Protein AF-A0A0B2UWF1-F1 (afdb_monomer_lite)

Radius of gyration: 33.41 Å; chains: 1; bounding box: 110×70×79 Å

Secondary structure (DSSP, 8-state):
------GGG--HHHHHHHHHHHHHHHHTSS--HHHHHHHHHHHHS----HHHHHHHHHHHHHHHHHHHHHHHHHHHHHHHHHHHHHHHTT----HHHHHHHHHHTT----HHHHHHHHHHHHHHHHHHHHHHTTS------------BEEEEEE-TTS-EEEEEEEETTEEEEEEEEEE-TTT-EEEEEEHHHHHHHHHHS--PPPEEEEETTEEEEEESPPPTT-PPBPHHHHHHHHHHHHHHHHHHHS---HHHHHHHHHHHHHTSSS--GGGSPPHHHHHHHHHHHHHHHTT---PPPP----------------------

InterPro domains:
  IPR057001 RYYR-CCHC domain [PF23674] (151-226)

Structure (mmCIF, N/CA/C/O backbone):
data_AF-A0A0B2UWF1-F1
#
_entry.id   AF-A0A0B2UWF1-F1
#
loop_
_atom_site.group_PDB
_atom_site.id
_atom_site.type_symbol
_atom_site.label_atom_id
_atom_site.label_alt_id
_atom_site.label_comp_id
_atom_site.label_asym_id
_atom_site.label_entity_id
_atom_site.label_seq_id
_atom_site.pdbx_PDB_ins_code
_atom_site.Cartn_x
_atom_site.Cartn_y
_atom_site.Cartn_z
_atom_site.occupancy
_atom_site.B_iso_or_equiv
_atom_site.auth_seq_id
_atom_site.auth_comp_id
_atom_site.auth_asym_id
_atom_site.auth_atom_id
_atom_site.pdbx_PDB_model_num
ATOM 1 N N . MET A 1 1 ? 23.047 -7.185 -52.458 1.00 34.25 1 MET A N 1
ATOM 2 C CA . MET A 1 1 ? 22.606 -7.528 -51.087 1.00 34.25 1 MET A CA 1
ATOM 3 C C . MET A 1 1 ? 22.384 -9.033 -51.017 1.00 34.25 1 MET A C 1
ATOM 5 O O . MET A 1 1 ? 21.396 -9.522 -51.550 1.00 34.25 1 MET A O 1
ATOM 9 N N . GLY A 1 2 ? 23.359 -9.776 -50.486 1.00 38.81 2 GLY A N 1
ATOM 10 C CA . GLY A 1 2 ? 23.300 -11.239 -50.397 1.00 38.81 2 GLY A CA 1
ATOM 11 C C . GLY A 1 2 ? 22.356 -11.694 -49.283 1.00 38.81 2 GLY A C 1
ATOM 12 O O . GLY A 1 2 ? 22.384 -11.143 -48.185 1.00 38.81 2 GLY A O 1
ATOM 13 N N . LYS A 1 3 ? 21.501 -12.679 -49.572 1.00 36.78 3 LYS A N 1
ATOM 14 C CA . LYS A 1 3 ? 20.621 -13.319 -48.582 1.00 36.78 3 LYS A CA 1
ATOM 15 C C . LYS A 1 3 ? 21.476 -14.000 -47.494 1.00 36.78 3 LYS A C 1
ATOM 17 O O . LYS A 1 3 ? 22.465 -14.638 -47.851 1.00 36.78 3 LYS A O 1
ATOM 22 N N . PRO A 1 4 ? 21.113 -13.931 -46.200 1.00 44.44 4 PRO A N 1
ATOM 23 C CA . PRO A 1 4 ? 21.858 -14.624 -45.155 1.00 44.44 4 PRO A CA 1
ATOM 24 C C . PRO A 1 4 ? 21.666 -16.140 -45.298 1.00 44.44 4 PRO A C 1
ATOM 26 O O . PRO A 1 4 ? 20.555 -16.656 -45.166 1.00 44.44 4 PRO A O 1
ATOM 29 N N . LEU A 1 5 ? 22.758 -16.847 -45.596 1.00 45.31 5 LEU A N 1
ATOM 30 C CA . LEU A 1 5 ? 22.814 -18.306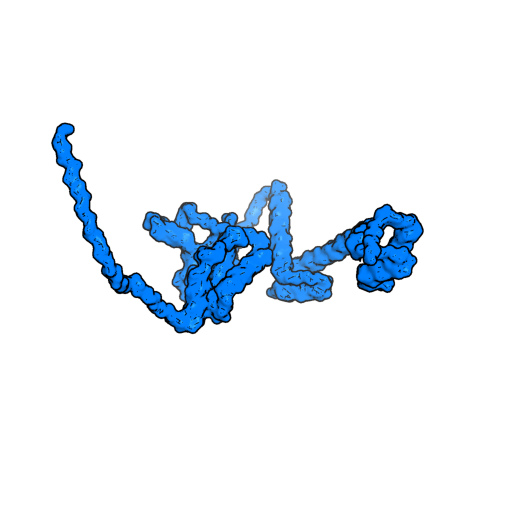 -45.601 1.00 45.31 5 LEU A CA 1
ATOM 31 C C . LEU A 1 5 ? 22.575 -18.816 -44.177 1.00 45.31 5 LEU A C 1
ATOM 33 O O . LEU A 1 5 ? 23.309 -18.513 -43.239 1.00 45.31 5 LEU A O 1
ATOM 37 N N . VAL A 1 6 ? 21.486 -19.559 -44.019 1.00 53.09 6 VAL A N 1
ATOM 38 C CA . VAL A 1 6 ? 21.071 -20.157 -42.754 1.00 53.09 6 VAL A CA 1
ATOM 39 C C . VAL A 1 6 ? 22.039 -21.300 -42.428 1.00 53.09 6 VAL A C 1
ATOM 41 O O . VAL A 1 6 ? 22.232 -22.198 -43.244 1.00 53.09 6 VAL A O 1
ATOM 44 N N . PHE A 1 7 ? 22.612 -21.256 -41.221 1.00 58.75 7 PHE A N 1
ATOM 45 C CA . PHE A 1 7 ? 23.571 -22.182 -40.581 1.00 58.75 7 PHE A CA 1
ATOM 46 C C . PHE A 1 7 ? 23.311 -23.698 -40.784 1.00 58.75 7 PHE A C 1
ATOM 48 O O . PHE A 1 7 ? 24.178 -24.527 -40.533 1.00 58.75 7 PHE A O 1
ATOM 55 N N . SER A 1 8 ? 22.133 -24.088 -41.274 1.00 59.91 8 SER A N 1
ATOM 56 C CA . SER A 1 8 ? 21.791 -25.455 -41.680 1.00 59.91 8 SER A CA 1
ATOM 57 C C . SER A 1 8 ? 22.578 -25.981 -42.889 1.00 59.91 8 SER A C 1
ATOM 59 O O . SER A 1 8 ? 22.552 -27.183 -43.125 1.00 59.91 8 SER A O 1
ATOM 61 N N . ARG A 1 9 ? 23.250 -25.114 -43.663 1.00 63.94 9 ARG A N 1
ATOM 62 C CA . ARG A 1 9 ? 24.051 -25.495 -44.847 1.00 63.94 9 ARG A CA 1
ATOM 63 C C . ARG A 1 9 ? 25.570 -25.485 -44.623 1.00 63.94 9 ARG A C 1
ATOM 65 O O . ARG A 1 9 ? 26.298 -25.666 -45.589 1.00 63.94 9 ARG A O 1
ATOM 72 N N . CYS A 1 10 ? 26.033 -25.260 -43.391 1.00 70.44 10 CYS A N 1
ATOM 73 C CA . CYS A 1 10 ? 27.465 -25.222 -43.089 1.00 70.44 10 CYS A CA 1
ATOM 74 C C . CYS A 1 10 ? 28.105 -26.611 -43.170 1.00 70.44 10 CYS A C 1
ATOM 76 O O . CYS A 1 10 ? 27.503 -27.575 -42.677 1.00 70.44 10 CYS A O 1
ATOM 78 N N . SER A 1 11 ? 29.315 -26.681 -43.732 1.00 79.81 11 SER A N 1
ATOM 79 C CA . SER A 1 11 ? 30.156 -27.884 -43.735 1.00 79.81 11 SER A CA 1
ATOM 80 C C . SER A 1 11 ? 30.605 -28.250 -42.316 1.00 79.81 11 SER A C 1
ATOM 82 O O . SER A 1 11 ? 30.587 -27.418 -41.405 1.00 79.81 11 SER A O 1
ATOM 84 N N . ASP A 1 12 ? 31.048 -29.490 -42.117 1.00 78.25 12 ASP A N 1
ATOM 85 C CA . ASP A 1 12 ? 31.554 -29.933 -40.812 1.00 78.25 12 ASP A CA 1
ATOM 86 C C . ASP A 1 12 ? 32.795 -29.134 -40.374 1.00 78.25 12 ASP A C 1
ATOM 88 O O . ASP A 1 12 ? 32.940 -28.817 -39.194 1.00 78.25 12 ASP A O 1
ATOM 92 N N . SER A 1 13 ? 33.630 -28.695 -41.325 1.00 83.00 13 SER A N 1
ATOM 93 C CA . SER A 1 13 ? 34.775 -27.816 -41.053 1.00 83.00 13 SER A CA 1
ATOM 94 C C . SER A 1 13 ? 34.362 -26.411 -40.597 1.00 83.00 13 SER A C 1
ATOM 96 O O . SER A 1 13 ? 34.968 -25.852 -39.684 1.00 83.00 13 SER A O 1
ATOM 98 N N . GLU A 1 14 ? 33.306 -25.841 -41.183 1.00 83.38 14 GLU A N 1
ATOM 99 C CA . GLU A 1 14 ? 32.762 -24.540 -40.775 1.00 83.38 14 GLU A CA 1
ATOM 100 C C . GLU A 1 14 ? 32.097 -24.615 -39.398 1.00 83.38 14 GLU A C 1
ATOM 102 O O . GLU A 1 14 ? 32.196 -23.674 -38.611 1.00 83.38 14 GLU A O 1
ATOM 107 N N . ARG A 1 15 ? 31.438 -25.738 -39.082 1.00 82.06 15 ARG A N 1
ATOM 108 C CA . ARG A 1 15 ? 30.852 -25.975 -37.755 1.00 82.06 15 ARG A CA 1
ATOM 109 C C . ARG A 1 15 ? 31.932 -26.095 -36.684 1.00 82.06 15 ARG A C 1
ATOM 111 O O . ARG A 1 15 ? 31.822 -25.403 -35.675 1.00 82.06 15 ARG A O 1
ATOM 118 N N . ALA A 1 16 ? 32.988 -26.867 -36.941 1.00 85.25 16 ALA A N 1
ATOM 119 C CA . ALA A 1 16 ? 34.118 -27.010 -36.023 1.00 85.25 16 ALA A CA 1
ATOM 120 C C . ALA A 1 16 ? 34.797 -25.659 -35.727 1.00 85.25 16 ALA A C 1
ATOM 122 O O . ALA A 1 16 ? 35.057 -25.332 -34.573 1.00 85.25 16 ALA A O 1
ATOM 123 N N . ALA A 1 17 ? 34.994 -24.814 -36.746 1.00 86.50 17 ALA A N 1
ATOM 124 C CA . ALA A 1 17 ? 35.570 -23.479 -36.562 1.00 86.50 17 ALA A CA 1
ATOM 125 C C . ALA A 1 17 ? 34.679 -22.538 -35.723 1.00 86.50 17 ALA A C 1
ATOM 127 O O . ALA A 1 17 ? 35.182 -21.662 -35.017 1.00 86.50 17 ALA A O 1
ATOM 128 N N . VAL A 1 18 ? 33.352 -22.692 -35.795 1.00 87.06 18 VAL A N 1
ATOM 129 C CA . VAL A 1 18 ? 32.419 -21.944 -34.935 1.00 87.06 18 VAL A CA 1
ATOM 130 C C . VAL A 1 18 ? 32.481 -22.449 -33.499 1.00 87.06 18 VAL A C 1
ATOM 132 O O . VAL A 1 18 ? 32.459 -21.630 -32.585 1.00 87.06 18 VAL A O 1
ATOM 135 N N . GLU A 1 19 ? 32.571 -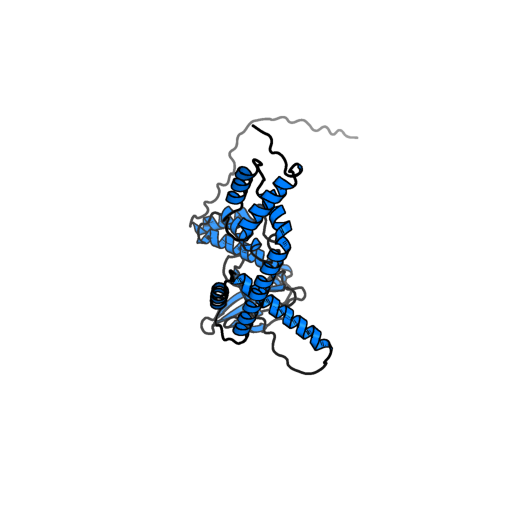23.760 -33.292 1.00 88.69 19 GLU A N 1
ATOM 136 C CA . GLU A 1 19 ? 32.684 -24.367 -31.961 1.00 88.69 19 GLU A CA 1
ATOM 137 C C . GLU A 1 19 ? 33.989 -23.950 -31.257 1.00 88.69 19 GLU A C 1
ATOM 139 O O . GLU A 1 19 ? 33.929 -23.503 -30.114 1.00 88.69 19 GLU A O 1
ATOM 144 N N . GLU A 1 20 ? 35.123 -23.918 -31.965 1.00 89.25 20 GLU A N 1
ATOM 145 C CA . GLU A 1 20 ? 36.415 -23.425 -31.447 1.00 89.25 20 GLU A CA 1
ATOM 146 C C . GLU A 1 20 ? 36.343 -21.952 -30.989 1.00 89.25 20 GLU A C 1
ATOM 148 O O . GLU A 1 20 ? 36.793 -21.584 -29.903 1.00 89.25 20 GLU A O 1
ATOM 153 N N . LEU A 1 21 ? 35.701 -21.083 -31.778 1.00 90.25 21 LEU A N 1
ATOM 154 C CA . LEU A 1 21 ? 35.497 -19.682 -31.391 1.00 90.25 21 LEU A CA 1
ATOM 155 C C . LEU A 1 21 ? 34.538 -19.541 -30.194 1.00 90.25 21 LEU A C 1
ATOM 157 O O . LEU A 1 21 ? 34.648 -18.600 -29.404 1.00 90.25 21 LEU A O 1
ATOM 161 N N . ILE A 1 22 ? 33.577 -20.453 -30.047 1.00 89.19 22 ILE A N 1
ATOM 162 C CA . ILE A 1 22 ? 32.684 -20.498 -28.884 1.00 89.19 22 ILE A CA 1
ATOM 163 C C . ILE A 1 22 ? 33.453 -20.964 -27.633 1.00 89.19 22 ILE A C 1
ATOM 165 O O . ILE A 1 22 ? 33.186 -20.448 -26.546 1.00 89.19 22 ILE A O 1
ATOM 169 N N . GLU A 1 23 ? 34.432 -21.859 -27.767 1.00 88.81 23 GLU A N 1
ATOM 170 C CA . GLU A 1 23 ? 35.350 -22.245 -26.687 1.00 88.81 23 GLU A CA 1
ATOM 171 C C . GLU A 1 23 ? 36.251 -21.081 -26.249 1.00 88.81 23 GLU A C 1
ATOM 173 O O . GLU A 1 23 ? 36.356 -20.807 -25.053 1.00 88.81 23 GLU A O 1
ATOM 178 N N . GLU A 1 24 ? 36.823 -20.318 -27.188 1.00 89.94 24 GLU A N 1
ATOM 179 C CA . GLU A 1 24 ? 37.544 -19.067 -26.884 1.00 89.94 24 GLU A CA 1
ATOM 180 C C . GLU A 1 24 ? 36.663 -18.082 -26.095 1.00 89.94 24 GLU A C 1
ATOM 182 O O . GLU A 1 24 ? 37.096 -17.461 -25.120 1.00 89.94 24 GLU A O 1
ATOM 187 N N . TYR A 1 25 ? 35.391 -17.953 -26.482 1.00 89.94 25 TYR A N 1
ATOM 188 C CA . TYR A 1 25 ? 34.423 -17.155 -25.734 1.00 89.94 25 TYR A CA 1
ATOM 189 C C . TYR A 1 25 ? 34.163 -17.709 -24.330 1.00 89.94 25 TYR A C 1
ATOM 191 O O . TYR A 1 25 ? 34.095 -16.934 -23.377 1.00 89.94 25 TYR A O 1
ATOM 199 N N . HIS A 1 26 ? 34.056 -19.030 -24.177 1.00 86.31 26 HIS A N 1
ATOM 200 C CA . HIS A 1 26 ? 33.861 -19.663 -22.875 1.00 86.31 26 HIS A CA 1
ATOM 201 C C . HIS A 1 26 ? 35.050 -19.423 -21.931 1.00 86.31 26 HIS A C 1
ATOM 203 O O . HIS A 1 26 ? 34.841 -19.131 -20.754 1.00 86.31 26 HIS A O 1
ATOM 209 N N . ARG A 1 27 ? 36.286 -19.476 -22.445 1.00 86.00 27 ARG A N 1
ATOM 210 C CA . ARG A 1 27 ? 37.513 -19.192 -21.676 1.00 86.00 27 ARG A CA 1
ATOM 211 C C . ARG A 1 27 ? 37.697 -17.713 -21.321 1.00 86.00 27 ARG A C 1
ATOM 213 O O . ARG A 1 27 ? 38.501 -17.394 -20.451 1.00 86.00 27 ARG A O 1
ATOM 220 N N . GLY A 1 28 ? 36.939 -16.816 -21.954 1.00 85.81 28 GLY A N 1
ATOM 221 C CA . GLY A 1 28 ? 37.003 -15.370 -21.724 1.00 85.81 28 GLY A CA 1
ATOM 222 C C . GLY A 1 28 ? 37.934 -14.611 -22.676 1.00 85.81 28 GLY A C 1
ATOM 223 O O . GLY A 1 28 ? 38.072 -13.393 -22.538 1.00 85.81 28 GLY A O 1
ATOM 224 N N . ASP A 1 29 ? 38.509 -15.285 -23.677 1.00 87.94 29 ASP A N 1
ATOM 225 C CA . ASP A 1 29 ? 39.344 -14.673 -24.722 1.00 87.94 29 ASP A CA 1
ATOM 226 C C . ASP A 1 29 ? 38.515 -13.731 -25.618 1.00 87.94 29 ASP A C 1
ATOM 228 O O . ASP A 1 29 ? 39.018 -12.757 -26.191 1.00 87.94 29 ASP A O 1
ATOM 232 N N . ILE A 1 30 ? 37.205 -13.990 -25.703 1.00 88.94 30 ILE A N 1
ATOM 233 C CA . ILE A 1 30 ? 36.226 -13.144 -26.385 1.00 88.94 30 ILE A CA 1
ATOM 234 C C . ILE A 1 30 ? 35.243 -12.576 -25.361 1.00 88.94 30 ILE A C 1
ATOM 236 O O . ILE A 1 30 ? 34.543 -13.296 -24.659 1.00 88.94 30 ILE A O 1
ATOM 240 N N . ARG A 1 31 ? 35.145 -11.244 -25.307 1.00 84.94 31 ARG A N 1
ATOM 241 C CA . ARG A 1 31 ? 34.402 -10.535 -24.250 1.00 84.94 31 ARG A CA 1
ATOM 242 C C . ARG A 1 31 ? 32.891 -10.454 -24.467 1.00 84.94 31 ARG A C 1
ATOM 244 O O . ARG A 1 31 ? 32.157 -10.129 -23.537 1.00 84.94 31 ARG A O 1
ATOM 251 N N . SER A 1 32 ? 32.401 -10.686 -25.685 1.00 87.75 32 SER A N 1
ATOM 252 C CA . SER A 1 32 ? 30.970 -10.577 -25.985 1.00 87.75 32 SER A CA 1
ATOM 253 C C . SER A 1 32 ? 30.552 -11.408 -27.193 1.00 87.75 32 SER A C 1
ATOM 255 O O . SER A 1 32 ? 31.341 -11.664 -28.103 1.00 87.75 32 SER A O 1
ATOM 257 N N . PHE A 1 33 ? 29.263 -11.756 -27.239 1.00 84.62 33 PHE A N 1
ATOM 258 C CA . PHE A 1 33 ? 28.648 -12.395 -28.406 1.00 84.62 33 PHE A CA 1
ATOM 259 C C . PHE A 1 33 ? 28.743 -11.541 -29.680 1.00 84.62 33 PHE A C 1
ATOM 261 O O . PHE A 1 33 ? 28.660 -12.076 -30.783 1.00 84.62 33 PHE A O 1
ATOM 268 N N . ASP A 1 34 ? 28.931 -10.230 -29.539 1.00 85.25 34 ASP A N 1
ATOM 269 C CA . ASP A 1 34 ? 29.048 -9.298 -30.660 1.00 85.25 34 ASP A CA 1
ATOM 270 C C . ASP A 1 34 ? 30.421 -9.432 -31.313 1.00 85.25 34 ASP A C 1
ATOM 272 O O . ASP A 1 34 ? 30.514 -9.591 -32.527 1.00 85.25 34 ASP A O 1
ATOM 276 N N . VAL A 1 35 ? 31.474 -9.476 -30.493 1.00 87.81 35 VAL A N 1
ATOM 277 C CA . VAL A 1 35 ? 32.842 -9.741 -30.956 1.00 87.81 35 VAL A CA 1
ATOM 278 C C . VAL A 1 35 ? 32.948 -11.158 -31.519 1.00 87.81 35 VAL A C 1
ATOM 280 O O . VAL A 1 35 ? 33.556 -11.355 -32.569 1.00 87.81 35 VAL A O 1
ATOM 283 N N . LEU A 1 36 ? 32.295 -12.132 -30.878 1.00 89.12 36 LEU A N 1
ATOM 284 C CA . LEU A 1 36 ? 32.238 -13.514 -31.355 1.00 89.12 36 LEU A CA 1
ATOM 285 C C . LEU A 1 36 ? 31.581 -13.612 -32.739 1.00 89.12 36 LEU A C 1
ATOM 287 O O . LEU A 1 36 ? 32.128 -14.239 -33.638 1.00 89.12 36 LEU A O 1
ATOM 291 N N . SER A 1 37 ? 30.447 -12.939 -32.945 1.00 88.19 37 SER A N 1
ATOM 292 C CA . SER A 1 37 ? 29.749 -12.914 -34.236 1.00 88.19 37 SER A CA 1
ATOM 293 C C . SER A 1 37 ? 30.605 -12.321 -35.358 1.00 88.19 37 SER A C 1
ATOM 295 O O . SER A 1 37 ? 30.551 -12.810 -36.486 1.00 88.19 37 SER A O 1
ATOM 297 N N . VAL A 1 38 ? 31.392 -11.283 -35.057 1.00 88.44 38 VAL A N 1
ATOM 298 C CA . VAL A 1 38 ? 32.319 -10.665 -36.017 1.00 88.44 38 VAL A CA 1
ATOM 299 C C . VAL A 1 38 ? 33.481 -11.605 -36.337 1.00 88.44 38 VAL A C 1
ATOM 301 O O . VAL A 1 38 ? 33.792 -11.791 -37.511 1.00 88.44 38 VAL A O 1
ATOM 304 N N . ARG A 1 39 ? 34.082 -12.251 -35.328 1.00 88.75 39 ARG A N 1
ATOM 305 C CA . ARG A 1 39 ? 35.176 -13.217 -35.536 1.00 88.75 39 ARG A CA 1
ATOM 306 C C . ARG A 1 39 ? 34.736 -14.437 -36.335 1.00 88.75 39 ARG A C 1
ATOM 308 O O . ARG A 1 39 ? 35.469 -14.882 -37.210 1.00 88.75 39 ARG A O 1
ATOM 315 N N . VAL A 1 40 ? 33.523 -14.931 -36.088 1.00 88.31 40 VAL A N 1
ATOM 316 C CA . VAL A 1 40 ? 32.919 -15.998 -36.895 1.00 88.31 40 VAL A CA 1
ATOM 317 C C . VAL A 1 40 ? 32.823 -15.552 -38.355 1.00 88.31 40 VAL A C 1
ATOM 319 O O . VAL A 1 40 ? 33.313 -16.245 -39.240 1.00 88.31 40 VAL A O 1
ATOM 322 N N . HIS A 1 41 ? 32.296 -14.355 -38.622 1.00 87.56 41 HIS A N 1
ATOM 323 C CA . HIS A 1 41 ? 32.217 -13.848 -39.993 1.00 87.56 41 HIS A CA 1
ATOM 324 C C . HIS A 1 41 ? 33.594 -13.679 -40.657 1.00 87.56 41 HIS A C 1
ATOM 326 O O . HIS A 1 41 ? 33.741 -14.005 -41.829 1.00 87.56 41 HIS A O 1
ATOM 332 N N . GLN A 1 42 ? 34.608 -13.229 -39.916 1.00 87.75 42 GLN A N 1
ATOM 333 C CA . GLN A 1 42 ? 35.974 -13.070 -40.428 1.00 87.75 42 GLN A CA 1
ATOM 334 C C . GLN A 1 42 ? 36.667 -14.406 -40.728 1.00 87.75 42 GLN A C 1
ATOM 336 O O . GLN A 1 42 ? 37.412 -14.491 -41.698 1.00 87.75 42 GLN A O 1
ATOM 341 N N . ARG A 1 43 ? 36.431 -15.441 -39.910 1.00 85.69 43 ARG A N 1
ATOM 342 C CA . ARG A 1 43 ? 37.124 -16.736 -40.012 1.00 85.69 43 ARG A CA 1
ATOM 343 C C . ARG A 1 43 ? 36.509 -17.668 -41.053 1.00 85.69 43 ARG A C 1
ATOM 345 O O . ARG A 1 43 ? 37.246 -18.362 -41.741 1.00 85.69 43 ARG A O 1
ATOM 352 N N . ILE A 1 44 ? 35.179 -17.684 -41.173 1.00 85.06 44 ILE A N 1
ATOM 353 C CA . ILE A 1 44 ? 34.461 -18.605 -42.074 1.00 85.06 44 ILE A CA 1
ATOM 354 C C . ILE A 1 44 ? 33.663 -17.898 -43.177 1.00 85.06 44 ILE A C 1
ATOM 356 O O . ILE A 1 44 ? 33.013 -18.554 -43.981 1.00 85.06 44 ILE A O 1
ATOM 360 N N . GLY A 1 45 ? 33.644 -16.563 -43.222 1.00 82.50 45 GLY A N 1
ATOM 361 C CA . GLY A 1 45 ? 32.897 -15.798 -44.232 1.00 82.50 45 GLY A CA 1
ATOM 362 C C . GLY A 1 45 ? 31.371 -15.819 -44.057 1.00 82.50 45 GLY A C 1
ATOM 363 O O . GLY A 1 45 ? 30.652 -15.121 -44.771 1.00 82.50 45 GLY A O 1
ATOM 364 N N . ILE A 1 46 ? 30.845 -16.568 -43.082 1.00 80.81 46 ILE A N 1
ATOM 365 C CA . ILE A 1 46 ? 29.406 -16.742 -42.860 1.00 80.81 46 ILE A CA 1
ATOM 366 C C . ILE A 1 46 ? 28.925 -15.825 -41.741 1.00 80.81 46 ILE A C 1
ATOM 368 O O . ILE A 1 46 ? 29.485 -15.771 -40.648 1.00 80.81 46 ILE A O 1
ATOM 372 N N . HIS A 1 47 ? 27.828 -15.119 -42.000 1.00 81.88 47 HIS A N 1
ATOM 373 C CA . HIS A 1 47 ? 27.151 -14.347 -40.970 1.00 81.88 47 HIS A CA 1
ATOM 374 C C . HIS A 1 47 ? 26.254 -15.259 -40.121 1.00 81.88 47 HIS A C 1
ATOM 376 O O . HIS A 1 47 ? 25.151 -15.636 -40.528 1.00 81.88 47 HIS A O 1
ATOM 382 N N . VAL A 1 48 ? 26.692 -15.564 -38.901 1.00 81.00 48 VAL A N 1
ATOM 383 C CA . VAL A 1 48 ? 25.899 -16.324 -37.929 1.00 81.00 48 VAL A CA 1
ATOM 384 C C . VAL A 1 48 ? 25.227 -15.365 -36.950 1.00 81.00 48 VAL A C 1
ATOM 386 O O . VAL A 1 48 ? 25.878 -14.545 -36.314 1.00 81.00 48 VAL A O 1
ATOM 389 N N . SER A 1 49 ? 23.903 -15.466 -36.804 1.00 81.69 49 SER A N 1
ATOM 390 C CA . SER A 1 49 ? 23.172 -14.604 -35.867 1.00 81.69 49 SER A CA 1
ATOM 391 C C . SER A 1 49 ? 23.556 -14.882 -34.407 1.00 81.69 49 SER A C 1
ATOM 393 O O . SER A 1 49 ? 23.753 -16.038 -34.020 1.00 81.69 49 SER A O 1
ATOM 395 N N . LYS A 1 50 ? 23.531 -13.848 -33.554 1.00 81.94 50 LYS A N 1
ATOM 396 C CA . LYS A 1 50 ? 23.747 -13.971 -32.096 1.00 81.94 50 LYS A CA 1
ATOM 397 C C . LYS A 1 50 ? 22.843 -15.028 -31.451 1.00 81.94 50 LYS A C 1
ATOM 399 O O . LYS A 1 50 ? 23.270 -15.758 -30.563 1.00 81.94 50 LYS A O 1
ATOM 404 N N . SER A 1 51 ? 21.599 -15.146 -31.915 1.00 79.25 51 SER A N 1
ATOM 405 C CA . SER A 1 51 ? 20.631 -16.137 -31.426 1.00 79.25 51 SER A CA 1
ATOM 406 C C . SER A 1 51 ? 20.996 -17.572 -31.809 1.00 79.25 51 SER A C 1
ATOM 408 O O . SER A 1 51 ? 20.633 -18.511 -31.102 1.00 79.25 51 SER A O 1
ATOM 410 N N . THR A 1 52 ? 21.686 -17.761 -32.934 1.00 82.75 52 THR A N 1
ATOM 411 C CA . THR A 1 52 ? 22.221 -19.063 -33.347 1.00 82.75 52 THR A CA 1
ATOM 412 C C . THR A 1 52 ? 23.459 -19.405 -32.525 1.00 82.75 52 THR A C 1
ATOM 414 O O . THR A 1 52 ? 23.507 -20.487 -31.949 1.00 82.75 52 THR A O 1
ATOM 417 N N . ILE A 1 53 ? 24.386 -18.456 -32.365 1.00 85.75 53 ILE A N 1
ATOM 418 C CA . ILE A 1 53 ? 25.582 -18.613 -31.520 1.00 85.75 53 ILE A CA 1
ATOM 419 C C . ILE A 1 53 ? 25.182 -18.953 -30.078 1.00 85.75 53 ILE A C 1
ATOM 421 O O . ILE A 1 53 ? 25.698 -19.901 -29.500 1.00 85.75 53 ILE A O 1
ATOM 425 N N . ARG A 1 54 ? 24.186 -18.254 -29.517 1.00 84.12 54 ARG A N 1
ATOM 426 C CA . ARG A 1 54 ? 23.663 -18.527 -28.169 1.00 84.12 54 ARG A CA 1
ATOM 427 C C . ARG A 1 54 ? 23.079 -19.937 -28.037 1.00 84.12 54 ARG A C 1
ATOM 429 O O . ARG A 1 54 ? 23.281 -20.570 -27.009 1.00 84.12 54 ARG A O 1
ATOM 436 N N . ARG A 1 55 ? 22.377 -20.435 -29.060 1.00 82.31 55 ARG A N 1
ATOM 437 C CA . ARG A 1 55 ? 21.838 -21.807 -29.076 1.00 82.31 55 ARG A CA 1
ATOM 438 C C . ARG A 1 55 ? 22.936 -22.866 -29.148 1.00 82.31 55 ARG A C 1
ATOM 440 O O . ARG A 1 55 ? 22.782 -23.920 -28.546 1.00 82.31 55 ARG A O 1
ATOM 447 N N . ILE A 1 56 ? 24.017 -22.607 -29.881 1.00 84.56 56 ILE A N 1
ATOM 448 C CA . ILE A 1 56 ? 25.173 -23.513 -29.948 1.00 84.56 56 ILE A CA 1
ATOM 449 C C . ILE A 1 56 ? 25.913 -23.497 -28.607 1.00 84.56 56 ILE A C 1
ATOM 451 O O . ILE A 1 56 ? 26.105 -24.552 -28.017 1.00 84.56 56 ILE A O 1
ATOM 455 N N . TYR A 1 57 ? 26.181 -22.311 -28.053 1.00 85.31 57 TYR A N 1
ATOM 456 C CA . TYR A 1 57 ? 26.784 -22.156 -26.727 1.00 85.31 57 TYR A CA 1
ATOM 457 C C . TYR A 1 57 ? 25.984 -22.880 -25.632 1.00 85.31 57 TYR A C 1
ATOM 459 O O . TYR A 1 57 ? 26.557 -23.592 -24.819 1.00 85.31 57 TYR A O 1
ATOM 467 N N . GLN A 1 58 ? 24.652 -22.759 -25.631 1.00 83.25 58 GLN A N 1
ATOM 468 C CA . GLN A 1 58 ? 23.785 -23.481 -24.689 1.00 83.25 58 GLN A CA 1
ATOM 469 C C . GLN A 1 58 ? 23.782 -24.998 -24.899 1.00 83.25 58 GLN A C 1
ATOM 471 O O . GLN A 1 58 ? 23.533 -25.730 -23.953 1.00 83.25 58 GLN A O 1
ATOM 476 N N . ARG A 1 59 ? 24.028 -25.481 -26.117 1.00 84.50 59 ARG A N 1
ATOM 477 C CA . ARG A 1 59 ? 24.131 -26.918 -26.391 1.00 84.50 59 ARG A CA 1
ATOM 478 C C . ARG A 1 59 ? 25.449 -27.490 -25.878 1.00 84.50 59 ARG A C 1
ATOM 480 O O . ARG A 1 59 ? 25.447 -28.586 -25.347 1.00 84.50 59 ARG A O 1
ATOM 487 N N . MET A 1 60 ? 26.538 -26.739 -26.039 1.00 83.12 60 MET A N 1
ATOM 488 C CA . MET A 1 60 ? 27.883 -27.153 -25.631 1.00 83.12 60 MET A CA 1
ATOM 489 C C . MET A 1 60 ? 28.101 -27.008 -24.120 1.00 83.12 60 MET A C 1
ATOM 491 O O . MET A 1 60 ? 28.630 -27.907 -23.490 1.00 83.12 60 MET A O 1
ATOM 495 N N . PHE A 1 61 ? 27.651 -25.896 -23.530 1.00 84.56 61 PHE A N 1
ATOM 496 C CA . PHE A 1 61 ? 27.966 -25.513 -22.143 1.00 84.56 61 PHE A CA 1
ATOM 497 C C . PHE A 1 61 ? 26.724 -25.318 -21.266 1.00 84.56 61 PHE A C 1
ATOM 499 O O . PHE A 1 61 ? 26.796 -24.727 -20.187 1.00 84.56 61 PHE A O 1
ATOM 506 N N . GLY A 1 62 ? 25.548 -25.745 -21.734 1.00 75.56 62 GLY A N 1
ATOM 507 C CA . GLY A 1 62 ? 24.289 -25.543 -21.015 1.00 75.56 62 GLY A CA 1
ATOM 508 C C . GLY A 1 62 ? 24.238 -26.266 -19.676 1.00 75.56 62 GLY A C 1
ATOM 509 O O . GLY A 1 62 ? 23.714 -25.706 -18.714 1.00 75.56 62 GLY A O 1
ATOM 510 N N . GLU A 1 63 ? 24.795 -27.475 -19.602 1.00 73.94 63 GLU A N 1
ATOM 511 C CA . GLU A 1 63 ? 24.828 -28.271 -18.371 1.00 73.94 63 GLU A CA 1
ATOM 512 C C . GLU A 1 63 ? 25.787 -27.667 -17.342 1.00 73.94 63 GLU A C 1
ATOM 514 O O . GLU A 1 63 ? 25.366 -27.379 -16.226 1.00 73.94 63 GLU A O 1
ATOM 519 N N . GLU A 1 64 ? 27.008 -27.310 -17.740 1.00 74.75 64 GLU A N 1
ATOM 520 C CA . GLU A 1 64 ? 27.980 -26.639 -16.865 1.00 74.75 64 GLU A CA 1
ATOM 521 C C . GLU A 1 64 ? 27.480 -25.278 -16.352 1.00 74.75 64 GLU A C 1
ATOM 523 O O . GLU A 1 64 ? 27.624 -24.944 -15.172 1.00 74.75 64 GLU A O 1
ATOM 528 N N . GLN A 1 65 ? 26.833 -24.480 -17.212 1.00 68.00 65 GLN A N 1
ATOM 529 C CA . GLN A 1 65 ? 26.189 -23.224 -16.811 1.00 68.00 65 GLN A CA 1
ATOM 530 C C . GLN A 1 65 ? 25.061 -23.463 -15.804 1.00 68.00 65 GLN A C 1
ATOM 532 O O . GLN A 1 65 ? 24.900 -22.690 -14.854 1.00 68.00 65 GLN A O 1
ATOM 537 N N . LYS A 1 66 ? 24.278 -24.527 -16.001 1.00 71.88 66 LYS A N 1
ATOM 538 C CA . LYS A 1 66 ? 23.185 -24.906 -15.106 1.00 71.88 66 LYS A CA 1
ATOM 539 C C . LYS A 1 66 ? 23.720 -25.383 -13.758 1.00 71.88 66 LYS A C 1
ATOM 541 O O . LYS A 1 66 ? 23.182 -24.962 -12.737 1.00 71.88 66 LYS A O 1
ATOM 546 N N . GLU A 1 67 ? 24.793 -26.167 -13.736 1.00 71.81 67 GLU A N 1
ATOM 547 C CA . GLU A 1 67 ? 25.468 -26.605 -12.511 1.00 71.81 67 GLU A CA 1
ATOM 548 C C . GLU A 1 67 ? 26.122 -25.447 -11.758 1.00 71.81 67 GLU A C 1
ATOM 550 O O . GLU A 1 67 ? 25.983 -25.339 -10.540 1.00 71.81 67 GLU A O 1
ATOM 555 N N . ARG A 1 68 ? 26.809 -24.535 -12.457 1.00 71.88 68 ARG A N 1
ATOM 556 C CA . ARG A 1 68 ? 27.393 -23.336 -11.838 1.00 71.88 68 ARG A CA 1
ATOM 557 C C . ARG A 1 68 ? 26.309 -22.437 -11.245 1.00 71.88 68 ARG A C 1
ATOM 559 O O . ARG A 1 68 ? 26.408 -22.047 -10.086 1.00 71.88 68 ARG A O 1
ATOM 566 N N . CYS A 1 69 ? 25.238 -22.180 -11.998 1.00 71.81 69 CYS A N 1
ATOM 567 C CA . CYS A 1 69 ? 24.082 -21.425 -11.514 1.00 71.81 69 CYS A CA 1
ATOM 568 C C . CYS A 1 69 ? 23.380 -22.135 -10.342 1.00 71.81 69 CYS A C 1
ATOM 570 O O . CYS A 1 69 ? 22.878 -21.473 -9.435 1.00 71.81 69 CYS A O 1
ATOM 572 N N . GLY A 1 70 ? 23.346 -23.471 -10.346 1.00 74.62 70 GLY A N 1
ATOM 573 C CA . GLY A 1 70 ? 22.844 -24.290 -9.242 1.00 74.62 70 GLY A CA 1
ATOM 574 C C . GLY A 1 70 ? 23.665 -24.103 -7.967 1.00 74.62 70 GLY A C 1
ATOM 575 O O . GLY A 1 70 ? 23.105 -23.723 -6.943 1.00 74.62 70 GLY A O 1
ATOM 576 N N . ARG A 1 71 ? 24.991 -24.260 -8.052 1.00 75.25 71 ARG A N 1
ATOM 577 C CA . ARG A 1 71 ? 25.922 -24.066 -6.925 1.00 75.25 71 ARG A CA 1
ATOM 578 C C . ARG A 1 71 ? 25.883 -22.645 -6.363 1.00 75.25 71 ARG A C 1
ATOM 580 O O . ARG A 1 71 ? 25.879 -22.457 -5.151 1.00 75.25 71 ARG A O 1
ATOM 587 N N . GLU A 1 72 ? 25.811 -21.633 -7.228 1.00 79.38 72 GLU A N 1
ATOM 588 C CA . GLU A 1 72 ? 25.647 -20.238 -6.801 1.00 79.38 72 GLU A CA 1
ATOM 589 C C . GLU A 1 72 ? 24.325 -20.023 -6.057 1.00 79.38 72 GLU A C 1
ATOM 591 O O . GLU A 1 72 ? 24.296 -19.342 -5.033 1.00 79.38 72 GLU A O 1
ATOM 596 N N . LYS A 1 73 ? 23.223 -20.612 -6.539 1.00 81.50 73 LYS A N 1
ATOM 597 C CA . LYS A 1 73 ? 21.924 -20.541 -5.856 1.00 81.50 73 LYS A CA 1
ATOM 598 C C . LYS A 1 73 ? 21.969 -21.206 -4.487 1.00 81.50 73 LYS A C 1
ATOM 600 O O . LYS A 1 73 ? 21.518 -20.588 -3.532 1.00 81.50 73 LYS A O 1
ATOM 605 N N . GLU A 1 74 ? 22.543 -22.399 -4.392 1.00 83.50 74 GLU A N 1
ATOM 606 C CA . GLU A 1 74 ? 22.675 -23.140 -3.136 1.00 83.50 74 GLU A CA 1
ATOM 607 C C . GLU A 1 74 ? 23.531 -22.375 -2.115 1.00 83.50 74 GLU A C 1
ATOM 609 O O . GLU A 1 74 ? 23.131 -22.194 -0.965 1.00 83.50 74 GLU A O 1
ATOM 614 N N . ASN A 1 75 ? 24.671 -21.822 -2.544 1.00 86.00 75 ASN A N 1
ATOM 615 C CA . ASN A 1 75 ? 25.507 -20.992 -1.679 1.00 86.00 75 ASN A CA 1
ATOM 616 C C . ASN A 1 75 ? 24.767 -19.729 -1.209 1.00 86.00 75 ASN A C 1
ATOM 618 O O . ASN A 1 75 ? 24.823 -19.376 -0.030 1.00 86.00 75 ASN A O 1
ATOM 622 N N . ASN A 1 76 ? 24.034 -19.072 -2.112 1.00 87.38 76 ASN A N 1
ATOM 623 C CA . ASN A 1 76 ? 23.218 -17.912 -1.766 1.00 87.38 76 ASN A CA 1
ATOM 624 C C . ASN A 1 76 ? 22.111 -18.277 -0.769 1.00 87.38 76 ASN A C 1
ATOM 626 O O . ASN A 1 76 ? 21.830 -17.501 0.139 1.00 87.38 76 ASN A O 1
ATOM 630 N N . GLU A 1 77 ? 21.479 -19.441 -0.917 1.00 86.62 77 GLU A N 1
ATOM 631 C CA . GLU A 1 77 ? 20.456 -19.927 0.012 1.00 86.62 77 GLU A CA 1
ATOM 632 C C . GLU A 1 77 ? 21.033 -20.209 1.399 1.00 86.62 77 GLU A C 1
ATOM 634 O O . GLU A 1 77 ? 20.457 -19.756 2.387 1.00 86.62 77 GLU A O 1
ATOM 639 N N . ARG A 1 78 ? 22.211 -20.835 1.482 1.00 87.56 78 ARG A N 1
ATOM 640 C CA . ARG A 1 78 ? 22.908 -21.074 2.753 1.00 87.56 78 ARG A CA 1
ATOM 641 C C . ARG A 1 78 ? 23.225 -19.775 3.498 1.00 87.56 78 ARG A C 1
ATOM 643 O O . ARG A 1 78 ? 22.953 -19.666 4.690 1.00 87.56 78 ARG A O 1
ATOM 650 N N . ILE A 1 79 ? 23.756 -18.777 2.792 1.00 87.69 79 ILE A N 1
ATOM 651 C CA . ILE A 1 79 ? 24.066 -17.458 3.369 1.00 87.69 79 ILE A CA 1
ATOM 652 C C . ILE A 1 79 ? 22.788 -16.774 3.870 1.00 87.69 79 ILE A C 1
ATOM 654 O O . ILE A 1 79 ? 22.775 -16.162 4.937 1.00 87.69 79 ILE A O 1
ATOM 658 N N . LEU A 1 80 ? 21.695 -16.867 3.108 1.00 87.81 80 LEU A N 1
ATOM 659 C CA . LEU A 1 80 ? 20.420 -16.275 3.505 1.00 87.81 80 LEU A CA 1
ATOM 660 C C . LEU A 1 80 ? 19.820 -16.952 4.740 1.00 87.81 80 LEU A C 1
ATOM 662 O O . LEU A 1 80 ? 19.338 -16.233 5.613 1.00 87.81 80 LEU A O 1
ATOM 666 N N . ALA A 1 81 ? 19.888 -18.281 4.835 1.00 87.31 81 ALA A N 1
ATOM 667 C CA . ALA A 1 81 ? 19.434 -19.028 6.006 1.00 87.31 81 ALA A CA 1
ATOM 668 C C . ALA A 1 81 ? 20.190 -18.593 7.274 1.00 87.31 81 ALA A C 1
ATOM 670 O O . ALA A 1 81 ? 19.573 -18.255 8.282 1.00 87.31 81 ALA A O 1
ATOM 671 N N . GLU A 1 82 ? 21.518 -18.465 7.195 1.00 88.44 82 GLU A N 1
ATOM 672 C CA . GLU A 1 82 ? 22.326 -17.992 8.324 1.00 88.44 82 GLU A CA 1
ATOM 673 C C . GLU A 1 82 ? 21.936 -16.568 8.758 1.00 88.44 82 GLU A C 1
ATOM 675 O O . GLU A 1 82 ? 21.785 -16.281 9.949 1.00 88.44 82 GLU A O 1
ATOM 680 N N . LEU A 1 83 ? 21.722 -15.664 7.795 1.00 86.94 83 LEU A N 1
ATOM 681 C CA . LEU A 1 83 ? 21.274 -14.299 8.077 1.00 86.94 83 LEU A CA 1
ATOM 682 C C . LEU A 1 83 ? 19.882 -14.267 8.725 1.00 86.94 83 LEU A C 1
ATOM 684 O O . LEU A 1 83 ? 19.629 -13.411 9.578 1.00 86.94 83 LEU A O 1
ATOM 688 N N . PHE A 1 84 ? 18.978 -15.166 8.329 1.00 87.19 84 PHE A N 1
ATOM 689 C CA . PHE A 1 84 ? 17.665 -15.303 8.954 1.00 87.19 84 PHE A CA 1
ATOM 690 C C . PHE A 1 84 ? 17.773 -15.821 10.384 1.00 87.19 84 PHE A C 1
ATOM 692 O O . PHE A 1 84 ? 17.127 -15.261 11.268 1.00 87.19 84 PHE A O 1
ATOM 699 N N . ASP A 1 85 ? 18.631 -16.799 10.652 1.00 83.88 85 ASP A N 1
ATOM 700 C CA . ASP A 1 85 ? 18.826 -17.314 12.006 1.00 83.88 85 ASP A CA 1
ATOM 701 C C . ASP A 1 85 ? 19.466 -16.278 12.938 1.00 83.88 85 ASP A C 1
ATOM 703 O O . ASP A 1 85 ? 19.020 -16.111 14.074 1.00 83.88 85 ASP A O 1
ATOM 707 N N . GLN A 1 86 ? 20.439 -15.498 12.454 1.00 81.44 86 GLN A N 1
ATOM 708 C CA . GLN A 1 86 ? 20.986 -14.353 13.198 1.00 81.44 86 GLN A CA 1
ATOM 709 C C . GLN A 1 86 ? 19.895 -13.324 13.549 1.00 81.44 86 GLN A C 1
ATOM 711 O O . GLN A 1 86 ? 19.914 -12.723 14.625 1.00 81.44 86 GLN A O 1
ATOM 716 N N . TYR A 1 87 ? 18.921 -13.118 12.657 1.00 80.19 87 TYR A N 1
ATOM 717 C CA . TYR A 1 87 ? 17.769 -12.256 12.926 1.00 80.19 87 TYR A CA 1
ATOM 718 C C . TYR A 1 87 ? 16.813 -12.870 13.961 1.00 80.19 87 TYR A C 1
ATOM 720 O O . TYR A 1 87 ? 16.401 -12.163 14.881 1.00 80.19 87 TYR A O 1
ATOM 728 N N . LYS A 1 88 ? 16.516 -14.178 13.873 1.00 80.75 88 LYS A N 1
ATOM 729 C CA . LYS A 1 88 ? 15.685 -14.910 14.854 1.00 80.75 88 LYS A CA 1
ATOM 730 C C . LYS A 1 88 ? 16.278 -14.831 16.268 1.00 80.75 88 LYS A C 1
ATOM 732 O O . LYS A 1 88 ? 15.538 -14.624 17.222 1.00 80.75 88 LYS A O 1
ATOM 737 N N . ARG A 1 89 ? 17.607 -14.919 16.401 1.00 77.75 89 ARG A N 1
ATOM 738 C CA . ARG A 1 89 ? 18.328 -14.805 17.687 1.00 77.75 89 ARG A CA 1
ATOM 739 C C . ARG A 1 89 ? 18.418 -13.376 18.239 1.00 77.75 89 ARG A C 1
ATOM 741 O O . ARG A 1 89 ? 18.993 -13.168 19.302 1.00 77.75 89 ARG A O 1
ATOM 748 N N . GLY A 1 90 ? 17.883 -12.378 17.531 1.00 73.44 90 GLY A N 1
ATOM 749 C CA . GLY A 1 90 ? 17.906 -10.979 17.966 1.00 73.44 90 GLY A CA 1
ATOM 750 C C . GLY A 1 90 ? 19.272 -10.294 17.839 1.00 73.44 90 GLY A C 1
ATOM 751 O O . GLY A 1 90 ? 19.416 -9.143 18.245 1.00 73.44 90 GLY A O 1
ATOM 752 N N . GLU A 1 91 ? 20.267 -10.944 17.227 1.00 72.62 91 GLU A N 1
ATOM 753 C CA . GLU A 1 91 ? 21.604 -10.370 17.008 1.00 72.62 91 GLU A CA 1
ATOM 754 C C . GLU A 1 91 ? 21.579 -9.199 16.012 1.00 72.62 91 GLU A C 1
ATOM 756 O O . GLU A 1 91 ? 22.503 -8.381 15.968 1.00 72.62 91 GLU A O 1
ATOM 761 N N . LYS A 1 92 ? 20.537 -9.113 15.172 1.00 63.41 92 LYS A N 1
ATOM 762 C CA . LYS A 1 92 ? 20.379 -8.082 14.137 1.00 63.41 92 LYS A CA 1
ATOM 763 C C . LYS A 1 92 ? 19.150 -7.222 14.405 1.00 63.41 92 LYS A C 1
ATOM 765 O O . LYS A 1 92 ? 18.030 -7.710 14.497 1.00 63.41 92 LYS A O 1
ATOM 770 N N . SER A 1 93 ? 19.360 -5.908 14.442 1.00 56.50 93 SER A N 1
ATOM 771 C CA . SER A 1 93 ? 18.347 -4.932 14.850 1.00 56.50 93 SER A CA 1
ATOM 772 C C . SER A 1 93 ? 17.373 -4.546 13.728 1.00 56.50 93 SER A C 1
ATOM 774 O O . SER A 1 93 ? 16.301 -4.013 14.010 1.00 56.50 93 SER A O 1
ATOM 776 N N . SER A 1 94 ? 17.703 -4.772 12.445 1.00 75.31 94 SER A N 1
ATOM 777 C CA . SER A 1 94 ? 16.805 -4.400 11.340 1.00 75.31 94 SER A CA 1
ATOM 778 C C . SER A 1 94 ? 17.020 -5.141 10.012 1.00 75.31 94 SER A C 1
ATOM 780 O O . SER A 1 94 ? 18.140 -5.435 9.596 1.00 75.31 94 SER A O 1
ATOM 782 N N . TRP A 1 95 ? 15.937 -5.260 9.234 1.00 76.38 95 TRP A N 1
ATOM 783 C CA . TRP A 1 95 ? 15.946 -5.693 7.825 1.00 76.38 95 TRP A CA 1
ATOM 784 C C . TRP A 1 95 ? 16.854 -4.857 6.915 1.00 76.38 95 TRP A C 1
ATOM 786 O O . TRP A 1 95 ? 17.271 -5.306 5.847 1.00 76.38 95 TRP A O 1
ATOM 796 N N . ARG A 1 96 ? 17.165 -3.616 7.312 1.00 75.94 96 ARG A N 1
ATOM 797 C CA . ARG A 1 96 ? 18.114 -2.770 6.583 1.00 75.94 96 ARG A CA 1
ATOM 798 C C . ARG A 1 96 ? 19.540 -3.296 6.720 1.00 75.94 96 ARG A C 1
ATOM 800 O O . ARG A 1 96 ? 20.234 -3.325 5.713 1.00 75.94 96 ARG A O 1
ATOM 807 N N . GLN A 1 97 ? 19.944 -3.718 7.916 1.00 79.38 97 GLN A N 1
ATOM 808 C CA . GLN A 1 97 ? 21.262 -4.318 8.141 1.00 79.38 97 GLN A CA 1
ATOM 809 C C . GLN A 1 97 ? 21.382 -5.669 7.430 1.00 79.38 97 GLN A C 1
ATOM 811 O O . GLN A 1 97 ? 22.406 -5.930 6.812 1.00 79.38 97 GLN A O 1
ATOM 816 N N . MET A 1 98 ? 20.318 -6.478 7.420 1.00 80.19 98 MET A N 1
ATOM 817 C CA . MET A 1 98 ? 20.303 -7.739 6.669 1.00 80.19 98 MET A CA 1
ATOM 818 C C . MET A 1 98 ? 20.519 -7.549 5.165 1.00 80.19 98 MET A C 1
ATOM 820 O O . MET A 1 98 ? 21.294 -8.282 4.563 1.00 80.19 98 MET A O 1
ATOM 824 N N . ALA A 1 99 ? 19.873 -6.551 4.555 1.00 81.00 99 ALA A N 1
ATOM 825 C CA . ALA A 1 99 ? 20.054 -6.277 3.129 1.00 81.00 99 ALA A CA 1
ATOM 826 C C . ALA A 1 99 ? 21.478 -5.815 2.786 1.00 81.00 99 ALA A C 1
ATOM 828 O O . ALA A 1 99 ? 21.993 -6.180 1.736 1.00 81.00 99 ALA A O 1
ATOM 829 N N . ILE A 1 100 ? 22.118 -5.050 3.678 1.00 83.50 100 ILE A N 1
ATOM 830 C CA . ILE A 1 100 ? 23.521 -4.646 3.515 1.00 83.50 100 ILE A CA 1
ATOM 831 C C . ILE A 1 100 ? 24.428 -5.882 3.552 1.00 83.50 100 ILE A C 1
ATOM 833 O O . ILE A 1 100 ? 25.243 -6.057 2.657 1.00 83.50 100 ILE A O 1
ATOM 837 N N . ARG A 1 101 ? 24.228 -6.790 4.515 1.00 83.44 101 ARG A N 1
ATOM 838 C CA . ARG A 1 101 ? 25.026 -8.023 4.623 1.00 83.44 101 ARG A CA 1
ATOM 839 C C . ARG A 1 101 ? 24.811 -8.989 3.461 1.00 83.44 101 ARG A C 1
ATOM 841 O O . ARG A 1 101 ? 25.770 -9.574 2.975 1.00 83.44 101 ARG A O 1
ATOM 848 N N . ALA A 1 102 ? 23.576 -9.125 2.981 1.00 86.12 102 ALA A N 1
ATOM 849 C CA . ALA A 1 102 ? 23.298 -9.902 1.777 1.00 86.12 102 ALA A CA 1
ATOM 850 C C . ALA A 1 102 ? 24.064 -9.327 0.573 1.00 86.12 102 ALA A C 1
ATOM 852 O O . ALA A 1 102 ? 24.688 -10.072 -0.175 1.00 86.12 102 ALA A O 1
ATOM 853 N N . GLN A 1 103 ? 24.088 -8.000 0.428 1.00 86.75 103 GLN A N 1
ATOM 854 C CA . GLN A 1 103 ? 24.836 -7.333 -0.634 1.00 86.75 103 GLN A CA 1
ATOM 855 C C . GLN A 1 103 ? 26.359 -7.503 -0.487 1.00 86.75 103 GLN A C 1
ATOM 857 O O . GLN A 1 103 ? 27.025 -7.755 -1.488 1.00 86.75 103 GLN A O 1
ATOM 862 N N . GLU A 1 104 ? 26.904 -7.415 0.731 1.00 86.44 104 GLU A N 1
ATOM 863 C CA . GLU A 1 104 ? 28.322 -7.701 1.027 1.00 86.44 104 GLU A CA 1
ATOM 864 C C . GLU A 1 104 ? 28.706 -9.145 0.671 1.00 86.44 104 GLU A C 1
ATOM 866 O O . GLU A 1 104 ? 29.814 -9.392 0.208 1.00 86.44 104 GLU A O 1
ATOM 871 N N . ALA A 1 105 ? 27.769 -10.085 0.806 1.00 84.81 105 ALA A N 1
ATOM 872 C CA . ALA A 1 105 ? 27.934 -11.479 0.406 1.00 84.81 105 ALA A CA 1
ATOM 873 C C . ALA A 1 105 ? 27.697 -11.734 -1.101 1.00 84.81 105 ALA A C 1
ATOM 875 O O . ALA A 1 105 ? 27.615 -12.883 -1.528 1.00 84.81 105 ALA A O 1
ATOM 876 N N . GLY A 1 106 ? 27.551 -10.682 -1.918 1.00 81.75 106 GLY A N 1
ATOM 877 C CA . GLY A 1 106 ? 27.322 -10.787 -3.365 1.00 81.75 106 GLY A CA 1
ATOM 878 C C . GLY A 1 106 ? 25.865 -11.046 -3.769 1.00 81.75 106 GLY A C 1
ATOM 879 O O . GLY A 1 106 ? 25.562 -11.209 -4.951 1.00 81.75 106 GLY A O 1
ATOM 880 N N . ILE A 1 107 ? 24.932 -11.040 -2.814 1.00 86.38 107 ILE A N 1
ATOM 881 C CA . ILE A 1 107 ? 23.511 -11.316 -3.038 1.00 86.38 107 ILE A CA 1
ATOM 882 C C . ILE A 1 107 ? 22.760 -9.998 -3.242 1.00 86.38 107 ILE A C 1
ATOM 884 O O . ILE A 1 107 ? 22.288 -9.352 -2.302 1.00 86.38 107 ILE A O 1
ATOM 888 N N . SER A 1 108 ? 22.589 -9.606 -4.504 1.00 79.25 108 SER A N 1
ATOM 889 C CA . SER A 1 108 ? 21.786 -8.433 -4.868 1.00 79.25 108 SER A CA 1
ATOM 890 C C . SER A 1 108 ? 20.291 -8.724 -4.698 1.00 79.25 108 SER A C 1
ATOM 892 O O . SER A 1 108 ? 19.620 -9.228 -5.600 1.00 79.25 108 SER A O 1
ATOM 894 N N . THR A 1 109 ? 19.751 -8.443 -3.509 1.00 77.25 109 THR A N 1
ATOM 895 C CA . THR A 1 109 ? 18.328 -8.638 -3.196 1.00 77.25 109 THR A CA 1
ATOM 896 C C . THR A 1 109 ? 17.743 -7.456 -2.433 1.00 77.25 109 THR A C 1
ATOM 898 O O . THR A 1 109 ? 18.390 -6.816 -1.607 1.00 77.25 109 THR A O 1
ATOM 901 N N . SER A 1 110 ? 16.477 -7.141 -2.711 1.00 74.62 110 SER A N 1
ATOM 902 C CA . SER A 1 110 ? 15.776 -6.069 -2.006 1.00 74.62 110 SER A CA 1
ATOM 903 C C . SER A 1 110 ? 15.331 -6.514 -0.609 1.00 74.62 110 SER A C 1
ATOM 905 O O . SER A 1 110 ? 15.003 -7.681 -0.388 1.00 74.62 110 SER A O 1
ATOM 907 N N . LYS A 1 111 ? 15.199 -5.558 0.320 1.00 72.94 111 LYS A N 1
ATOM 908 C CA . LYS A 1 111 ? 14.660 -5.792 1.678 1.00 72.94 111 LYS A CA 1
ATOM 909 C C . LYS A 1 111 ? 13.335 -6.562 1.661 1.00 72.94 111 LYS A C 1
ATOM 911 O O . LYS A 1 111 ? 13.130 -7.470 2.455 1.00 72.94 111 LYS A O 1
ATOM 916 N N . SER A 1 112 ? 12.445 -6.213 0.733 1.00 66.06 112 SER A N 1
ATOM 917 C CA . SER A 1 112 ? 11.140 -6.861 0.566 1.00 66.06 112 SER A CA 1
ATOM 918 C C . SER A 1 112 ? 11.260 -8.320 0.123 1.00 66.06 112 SER A C 1
ATOM 920 O O . SER A 1 112 ? 10.449 -9.149 0.525 1.00 66.06 112 SER A O 1
ATOM 922 N N . THR A 1 113 ? 12.273 -8.641 -0.685 1.00 76.94 113 THR A N 1
ATOM 923 C CA . THR A 1 113 ? 12.546 -10.013 -1.132 1.00 76.94 113 THR A CA 1
ATOM 924 C C . THR A 1 113 ? 13.042 -10.872 0.025 1.00 76.94 113 THR A C 1
ATOM 926 O O . THR A 1 113 ? 12.562 -11.993 0.185 1.00 76.94 113 THR A O 1
ATOM 929 N N . LEU A 1 114 ? 13.938 -10.326 0.853 1.00 78.38 114 LEU A N 1
ATOM 930 C CA . LEU A 1 114 ? 14.437 -10.981 2.065 1.00 78.38 114 LEU A CA 1
ATOM 931 C C . LEU A 1 114 ? 13.309 -11.232 3.068 1.00 78.38 114 LEU A C 1
ATOM 933 O O . LEU A 1 114 ? 13.124 -12.361 3.503 1.00 78.38 114 LEU A O 1
ATOM 937 N N . PHE A 1 11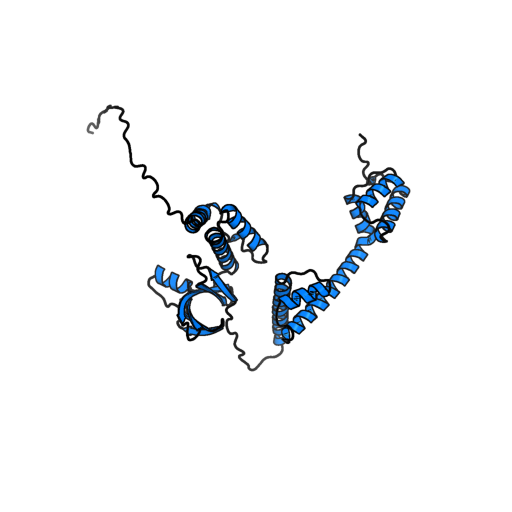5 ? 12.490 -10.215 3.346 1.00 75.62 115 PHE A N 1
ATOM 938 C CA . PHE A 1 115 ? 11.348 -10.337 4.254 1.00 75.62 115 PHE A CA 1
ATOM 939 C C . PHE A 1 115 ? 10.332 -11.390 3.795 1.00 75.62 115 PHE A C 1
ATOM 941 O O . PHE A 1 115 ? 9.841 -12.182 4.592 1.00 75.62 115 PHE A O 1
ATOM 948 N N . ARG A 1 116 ? 10.019 -11.425 2.494 1.00 75.94 116 ARG A N 1
ATOM 949 C CA . ARG A 1 116 ? 9.110 -12.428 1.927 1.00 75.94 116 ARG A CA 1
ATOM 950 C C . ARG A 1 116 ? 9.667 -13.842 2.067 1.00 75.94 116 ARG A C 1
ATOM 952 O O . ARG A 1 116 ? 8.909 -14.750 2.381 1.00 75.94 116 ARG A O 1
ATOM 959 N N . ARG A 1 117 ? 10.961 -14.027 1.792 1.00 82.56 117 ARG A N 1
ATOM 960 C CA . ARG A 1 117 ? 11.624 -15.329 1.936 1.00 82.56 117 ARG A CA 1
ATOM 961 C C . ARG A 1 117 ? 11.618 -15.791 3.388 1.00 82.56 117 ARG A C 1
ATOM 963 O O . ARG A 1 117 ? 11.235 -16.922 3.633 1.00 82.56 117 ARG A O 1
ATOM 970 N N . PHE A 1 118 ? 11.909 -14.889 4.318 1.00 82.62 118 PHE A N 1
ATOM 971 C CA . PHE A 1 118 ? 11.832 -15.168 5.747 1.00 82.62 118 PHE A CA 1
ATOM 972 C C . PHE A 1 118 ? 10.428 -15.572 6.212 1.00 82.62 118 PHE A C 1
ATOM 974 O O . PHE A 1 118 ? 10.289 -16.571 6.904 1.00 82.62 118 PHE A O 1
ATOM 981 N N . LYS A 1 119 ? 9.377 -14.830 5.816 1.00 79.12 119 LYS A N 1
ATOM 982 C CA . LYS A 1 119 ? 7.990 -15.212 6.150 1.00 79.12 119 LYS A CA 1
ATOM 983 C C . LYS A 1 119 ? 7.655 -16.602 5.608 1.00 79.12 119 LYS A C 1
ATOM 985 O O . LYS A 1 119 ? 7.092 -17.405 6.332 1.00 79.12 119 LYS A O 1
ATOM 990 N N . LYS A 1 120 ? 8.052 -16.889 4.364 1.00 79.00 120 LYS A N 1
ATOM 991 C CA . LYS A 1 120 ? 7.847 -18.209 3.766 1.00 79.00 120 LYS A CA 1
ATOM 992 C C . LYS A 1 120 ? 8.565 -19.310 4.556 1.00 79.00 120 LYS A C 1
ATOM 994 O O . LYS A 1 120 ? 7.971 -20.346 4.791 1.00 79.00 120 LYS A O 1
ATOM 999 N N . GLU A 1 121 ? 9.803 -19.077 4.986 1.00 74.75 121 GLU A N 1
ATOM 1000 C CA . GLU A 1 121 ? 10.554 -20.027 5.815 1.00 74.75 121 GLU A CA 1
ATOM 1001 C C . GLU A 1 121 ? 9.891 -20.250 7.183 1.00 74.75 121 GLU A C 1
ATOM 1003 O O . GLU A 1 121 ? 9.773 -21.388 7.615 1.00 74.75 121 GLU A O 1
ATOM 1008 N N . GLN A 1 122 ? 9.367 -19.197 7.823 1.00 72.69 122 GLN A N 1
ATOM 1009 C CA . GLN A 1 122 ? 8.567 -19.332 9.048 1.00 72.69 122 GLN A CA 1
ATOM 1010 C C . GLN A 1 122 ? 7.280 -20.135 8.834 1.00 72.69 122 GLN A C 1
ATOM 1012 O O . GLN A 1 122 ? 6.924 -20.958 9.677 1.00 72.69 122 GLN A O 1
ATOM 1017 N N . ASP A 1 123 ? 6.572 -19.885 7.733 1.00 72.25 123 ASP A N 1
ATOM 1018 C CA . ASP A 1 123 ? 5.353 -20.616 7.393 1.00 72.25 123 ASP A CA 1
ATOM 1019 C C . ASP A 1 123 ? 5.676 -22.095 7.106 1.00 72.25 123 ASP A C 1
ATOM 1021 O O . ASP A 1 123 ? 4.988 -22.983 7.608 1.00 72.25 123 ASP A O 1
ATOM 1025 N N . ASP A 1 124 ? 6.761 -22.368 6.375 1.00 70.12 124 ASP A N 1
ATOM 1026 C CA . ASP A 1 124 ? 7.233 -23.720 6.058 1.00 70.12 124 ASP A CA 1
ATOM 1027 C C . ASP A 1 124 ? 7.710 -24.468 7.327 1.00 70.12 124 ASP A C 1
ATOM 1029 O O . ASP A 1 124 ? 7.382 -25.644 7.503 1.00 70.12 124 ASP A O 1
ATOM 1033 N N . ASP A 1 125 ? 8.411 -23.800 8.254 1.00 66.81 125 ASP A N 1
ATOM 1034 C CA . ASP A 1 125 ? 8.813 -24.357 9.558 1.00 66.81 125 ASP A CA 1
ATOM 1035 C C . ASP A 1 125 ? 7.598 -24.655 10.448 1.00 66.81 125 ASP A C 1
ATOM 1037 O O . ASP A 1 125 ? 7.538 -25.699 11.104 1.00 66.81 125 ASP A O 1
ATOM 1041 N N . ARG A 1 126 ? 6.579 -23.788 10.429 1.00 67.25 126 ARG A N 1
ATOM 1042 C CA . ARG A 1 126 ? 5.312 -24.012 11.137 1.00 67.25 126 ARG A CA 1
ATOM 1043 C C . ARG A 1 126 ? 4.564 -25.220 10.572 1.00 67.25 126 ARG A C 1
ATOM 1045 O O . ARG A 1 126 ? 4.088 -26.052 11.341 1.00 67.25 126 ARG A O 1
ATOM 1052 N N . VAL A 1 127 ? 4.500 -25.357 9.247 1.00 64.62 127 VAL A N 1
ATOM 1053 C CA . VAL A 1 127 ? 3.886 -26.517 8.577 1.00 64.62 127 VAL A CA 1
ATOM 1054 C C . VAL A 1 127 ? 4.663 -27.803 8.878 1.00 64.62 127 VAL A C 1
ATOM 1056 O O . VAL A 1 127 ? 4.052 -28.831 9.174 1.00 64.62 127 VAL A O 1
ATOM 1059 N N . ARG A 1 128 ? 6.001 -27.763 8.877 1.00 63.59 128 ARG A N 1
ATOM 1060 C CA . ARG A 1 128 ? 6.846 -28.905 9.270 1.00 63.59 128 ARG A CA 1
ATOM 1061 C C . ARG A 1 128 ? 6.633 -29.302 10.728 1.00 63.59 128 ARG A C 1
ATOM 1063 O O . ARG A 1 128 ? 6.466 -30.487 11.000 1.00 63.59 128 ARG A O 1
ATOM 1070 N N . SER A 1 129 ? 6.552 -28.334 11.638 1.00 61.59 129 SER A N 1
ATOM 1071 C CA . SER A 1 129 ? 6.250 -28.571 13.054 1.00 61.59 129 SER A CA 1
ATOM 1072 C C . SER A 1 129 ? 4.866 -29.212 13.250 1.00 61.59 129 SER A C 1
ATOM 1074 O O . SER A 1 129 ? 4.738 -30.190 13.980 1.00 61.59 129 SER A O 1
ATOM 1076 N N . MET A 1 130 ? 3.845 -28.774 12.501 1.00 56.03 130 MET A N 1
ATOM 1077 C CA . MET A 1 130 ? 2.511 -29.404 12.503 1.00 56.03 130 MET A CA 1
ATOM 1078 C C . MET A 1 130 ? 2.508 -30.825 11.911 1.00 56.03 130 MET A C 1
ATOM 1080 O O . MET A 1 130 ? 1.752 -31.689 12.359 1.00 56.03 130 MET A O 1
ATOM 1084 N N . THR A 1 131 ? 3.364 -31.084 10.920 1.00 54.84 131 THR A N 1
ATOM 1085 C CA . THR A 1 131 ? 3.490 -32.403 10.279 1.00 54.84 131 THR A CA 1
ATOM 1086 C C . THR A 1 131 ? 4.206 -33.405 11.193 1.00 54.84 131 THR A C 1
ATOM 1088 O O . THR A 1 131 ? 3.812 -34.565 11.260 1.00 54.84 131 THR A O 1
ATOM 1091 N N . ILE A 1 132 ? 5.214 -32.959 11.949 1.00 52.38 132 ILE A N 1
ATOM 1092 C CA . ILE A 1 132 ? 5.951 -33.787 12.921 1.00 52.38 132 ILE A CA 1
ATOM 1093 C C . ILE A 1 132 ? 5.149 -33.958 14.228 1.00 52.38 132 ILE A C 1
ATOM 1095 O O . ILE A 1 132 ? 5.145 -35.037 14.817 1.00 52.38 132 ILE A O 1
ATOM 1099 N N . GLY A 1 133 ? 4.388 -32.939 14.643 1.00 41.44 133 GLY A N 1
ATOM 1100 C CA . GLY A 1 133 ? 3.548 -32.950 15.848 1.00 41.44 133 GLY A CA 1
ATOM 1101 C C . GLY A 1 133 ? 2.305 -33.848 15.782 1.00 41.44 133 GLY A C 1
ATOM 1102 O O . GLY A 1 133 ? 1.607 -33.997 16.778 1.00 41.44 133 GLY A O 1
ATOM 1103 N N . SER A 1 134 ? 2.026 -34.490 14.643 1.00 41.69 134 SER A N 1
ATOM 1104 C CA . SER A 1 134 ? 0.881 -35.405 14.495 1.00 41.69 134 SER A CA 1
ATOM 1105 C C . SER A 1 134 ? 1.112 -36.809 15.093 1.00 41.69 134 SER A C 1
ATOM 1107 O O . SER A 1 134 ? 0.189 -37.620 15.090 1.00 41.69 134 SER A O 1
ATOM 1109 N N . ILE A 1 135 ? 2.307 -37.108 15.632 1.00 45.00 135 ILE A N 1
ATOM 1110 C CA . ILE A 1 135 ? 2.630 -38.399 16.284 1.00 45.00 135 ILE A CA 1
ATOM 1111 C C . ILE A 1 135 ? 2.696 -38.308 17.822 1.00 45.00 135 ILE A C 1
ATOM 1113 O O . ILE A 1 135 ? 2.642 -39.336 18.492 1.00 45.00 135 ILE A O 1
ATOM 1117 N N . ALA A 1 136 ? 2.709 -37.118 18.423 1.00 33.97 136 ALA A N 1
ATOM 1118 C CA . ALA A 1 136 ? 2.734 -36.983 19.880 1.00 33.97 136 ALA A CA 1
ATOM 1119 C C . ALA A 1 136 ? 1.572 -36.108 20.353 1.00 33.97 136 ALA A C 1
ATOM 1121 O O . ALA A 1 136 ? 1.562 -34.893 20.175 1.00 33.97 136 ALA A O 1
ATOM 1122 N N . LYS A 1 137 ? 0.561 -36.754 20.936 1.00 37.66 137 LYS A N 1
ATOM 1123 C CA . LYS A 1 137 ? -0.520 -36.075 21.647 1.00 37.66 137 LYS A CA 1
ATOM 1124 C C . LYS A 1 137 ? -0.047 -35.606 23.030 1.00 37.66 137 LYS A C 1
ATOM 1126 O O . LYS A 1 137 ? 0.779 -36.261 23.659 1.00 37.66 137 LYS A O 1
ATOM 1131 N N . THR A 1 138 ? -0.754 -34.569 23.476 1.00 35.94 138 THR A N 1
ATOM 1132 C CA . THR A 1 138 ? -1.044 -34.088 24.841 1.00 35.94 138 THR A CA 1
ATOM 1133 C C . THR A 1 138 ? -0.086 -33.125 25.554 1.00 35.94 138 THR A C 1
ATOM 1135 O O . THR A 1 138 ? 1.108 -33.360 25.677 1.00 35.94 138 THR A O 1
ATOM 1138 N N . ASP A 1 139 ? -0.769 -32.097 26.069 1.00 31.67 139 ASP A N 1
ATOM 1139 C CA . ASP A 1 139 ? -0.505 -31.107 27.113 1.00 31.67 139 ASP A CA 1
ATOM 1140 C C . ASP A 1 139 ? 0.305 -29.821 26.867 1.00 31.67 139 ASP A C 1
ATOM 1142 O O . ASP A 1 139 ? 1.505 -29.806 26.624 1.00 31.67 139 ASP A O 1
ATOM 1146 N N . GLU A 1 140 ? -0.466 -28.735 27.020 1.00 36.22 140 GLU A N 1
ATOM 1147 C CA . GLU A 1 140 ? -0.168 -27.440 27.633 1.00 36.22 140 GLU A CA 1
ATOM 1148 C C . GLU A 1 140 ? 1.004 -26.599 27.103 1.00 36.22 140 GLU A C 1
ATOM 1150 O O . GLU A 1 140 ? 2.166 -26.747 27.465 1.00 36.22 140 GLU A O 1
ATOM 1155 N N . SER A 1 141 ? 0.652 -25.549 26.356 1.00 33.75 141 SER A N 1
ATOM 1156 C CA . SER A 1 141 ? 0.793 -24.167 26.848 1.00 33.75 141 SER A CA 1
ATOM 1157 C C . SER A 1 141 ? 0.164 -23.184 25.857 1.00 33.75 141 SER A C 1
ATOM 1159 O O . SER A 1 141 ? 0.529 -23.097 24.686 1.00 33.75 141 SER A O 1
ATOM 1161 N N . GLU A 1 142 ? -0.826 -22.440 26.346 1.00 41.19 142 GLU A N 1
ATOM 1162 C CA . GLU A 1 142 ? -1.413 -21.285 25.676 1.00 41.19 142 GLU A CA 1
ATOM 1163 C C . GLU A 1 142 ? -0.388 -20.138 25.605 1.00 41.19 142 GLU A C 1
ATOM 1165 O O . GLU A 1 142 ? -0.422 -19.202 26.403 1.00 41.19 142 GLU A O 1
ATOM 1170 N N . GLU A 1 143 ? 0.526 -20.166 24.633 1.00 33.31 143 GLU A N 1
ATOM 1171 C CA . GLU A 1 143 ? 1.255 -18.955 24.248 1.00 33.31 143 GLU A CA 1
ATOM 1172 C C . GLU A 1 143 ? 0.442 -18.152 23.226 1.00 33.31 143 GLU A C 1
ATOM 1174 O O . GLU A 1 143 ? 0.317 -18.461 22.042 1.00 33.31 143 GLU A O 1
ATOM 1179 N N . GLN A 1 144 ? -0.164 -17.108 23.776 1.00 34.38 144 GLN A N 1
ATOM 1180 C CA . GLN A 1 144 ? -0.945 -16.041 23.170 1.00 34.38 144 GLN A CA 1
ATOM 1181 C C . GLN A 1 144 ? -0.527 -15.677 21.730 1.00 34.38 144 GLN A C 1
ATOM 1183 O O . GLN A 1 144 ? 0.428 -14.935 21.497 1.00 34.38 144 GLN A O 1
ATOM 1188 N N . ASN A 1 145 ? -1.353 -16.082 20.759 1.00 38.56 145 ASN A N 1
ATOM 1189 C CA . ASN A 1 145 ? -1.489 -15.396 19.472 1.00 38.56 145 ASN A CA 1
ATOM 1190 C C . ASN A 1 145 ? -2.089 -13.998 19.720 1.00 38.56 145 ASN A C 1
ATOM 1192 O O . ASN A 1 145 ? -3.281 -13.776 19.504 1.00 38.56 145 ASN A O 1
ATOM 1196 N N . GLU A 1 146 ? -1.297 -13.041 20.212 1.00 40.97 146 GLU A N 1
ATOM 1197 C CA . GLU A 1 146 ? -1.745 -11.649 20.239 1.00 40.97 146 GLU A CA 1
ATOM 1198 C C . GLU A 1 146 ? -1.857 -11.125 18.794 1.00 40.97 146 GLU A C 1
ATOM 1200 O O . GLU A 1 146 ? -0.857 -11.102 18.067 1.00 40.97 146 GLU A O 1
ATOM 1205 N N . PRO A 1 147 ? -3.041 -10.662 18.345 1.00 46.78 147 PRO A N 1
ATOM 1206 C CA . PRO A 1 147 ? -3.191 -10.079 17.019 1.00 46.78 147 PRO A CA 1
ATOM 1207 C C . PRO A 1 147 ? -2.351 -8.798 16.909 1.00 46.78 147 PRO A C 1
ATOM 1209 O O . PRO A 1 147 ? -2.697 -7.735 17.433 1.00 46.78 147 PRO A O 1
ATOM 1212 N N . PHE A 1 148 ? -1.220 -8.900 16.213 1.00 41.41 148 PHE A N 1
ATOM 1213 C CA . PHE A 1 148 ? -0.313 -7.786 15.971 1.00 41.41 148 PHE A CA 1
ATOM 1214 C C . PHE A 1 148 ? -0.900 -6.806 14.945 1.00 41.41 148 PHE A C 1
ATOM 1216 O O . PHE A 1 148 ? -1.427 -7.190 13.896 1.00 41.41 148 PHE A O 1
ATOM 1223 N N . VAL A 1 149 ? -0.785 -5.504 15.222 1.00 57.56 149 VAL A N 1
ATOM 1224 C CA . VAL A 1 149 ? -1.173 -4.451 14.278 1.00 57.56 149 VAL A CA 1
ATOM 1225 C C . VAL A 1 149 ? -0.122 -4.355 13.180 1.00 57.56 149 VAL A C 1
ATOM 1227 O O . VAL A 1 149 ? 0.959 -3.813 13.400 1.00 57.56 149 VAL A O 1
ATOM 1230 N N . GLU A 1 150 ? -0.446 -4.804 11.968 1.00 56.00 150 GLU A N 1
ATOM 1231 C CA . GLU A 1 150 ? 0.548 -4.780 10.893 1.00 56.00 150 GLU A CA 1
ATOM 1232 C C . GLU A 1 150 ? 0.719 -3.370 10.297 1.00 56.00 150 GLU A C 1
ATOM 1234 O O . GLU A 1 150 ? 1.847 -2.903 10.125 1.00 56.00 150 GLU A O 1
ATOM 1239 N N . ARG A 1 151 ? -0.380 -2.658 9.971 1.00 75.62 151 ARG A N 1
ATOM 1240 C CA . ARG A 1 151 ? -0.319 -1.345 9.285 1.00 75.62 151 ARG A CA 1
ATOM 1241 C C . ARG A 1 151 ? -1.521 -0.433 9.529 1.00 75.62 151 ARG A C 1
ATOM 1243 O O . ARG A 1 151 ? -2.672 -0.833 9.344 1.00 75.62 151 ARG A O 1
ATOM 1250 N N . ILE A 1 152 ? -1.250 0.853 9.774 1.00 85.38 152 ILE A N 1
ATOM 1251 C CA . ILE A 1 152 ? -2.242 1.932 9.647 1.00 85.38 152 ILE A CA 1
ATOM 1252 C C . ILE A 1 152 ? -2.328 2.359 8.176 1.00 85.38 152 ILE A C 1
ATOM 1254 O O . ILE A 1 152 ? -1.328 2.690 7.544 1.00 85.38 152 ILE A O 1
ATOM 1258 N N . SER A 1 153 ? -3.542 2.382 7.634 1.00 91.06 153 SER A N 1
ATOM 1259 C CA . SER A 1 153 ? -3.853 2.802 6.269 1.00 91.06 153 SER A CA 1
ATOM 1260 C C . SER A 1 153 ? -4.752 4.040 6.232 1.00 91.06 153 SER A C 1
ATOM 1262 O O . SER A 1 153 ? -5.323 4.495 7.234 1.00 91.06 153 SER A O 1
ATOM 1264 N N . LEU A 1 154 ? -4.875 4.618 5.038 1.00 92.62 154 LEU A N 1
ATOM 1265 C CA . LEU A 1 154 ? -5.704 5.792 4.805 1.00 92.62 154 LEU A CA 1
ATOM 1266 C C . LEU A 1 154 ? -7.191 5.429 4.802 1.00 92.62 154 LEU A C 1
ATOM 1268 O O . LEU A 1 154 ? -7.607 4.471 4.154 1.00 92.62 154 LEU A O 1
ATOM 1272 N N . SER A 1 155 ? -8.015 6.245 5.457 1.00 93.31 155 SER A N 1
ATOM 1273 C CA . SER A 1 155 ? -9.476 6.189 5.360 1.00 93.31 155 SER A CA 1
ATOM 1274 C C . SER A 1 155 ? -9.994 6.814 4.060 1.00 93.31 155 SER A C 1
ATOM 1276 O O . SER A 1 155 ? -9.243 7.394 3.278 1.00 93.31 155 SER A O 1
ATOM 1278 N N . ARG A 1 156 ? -11.315 6.763 3.830 1.00 89.81 156 ARG A N 1
ATOM 1279 C CA . ARG A 1 156 ? -11.969 7.418 2.675 1.00 89.81 156 ARG A CA 1
ATOM 1280 C C . ARG A 1 156 ? -11.689 8.925 2.567 1.00 89.81 156 ARG A C 1
ATOM 1282 O O . ARG A 1 156 ? -11.780 9.483 1.480 1.00 89.81 156 ARG A O 1
ATOM 1289 N N . HIS A 1 157 ? -11.356 9.573 3.685 1.00 90.62 157 HIS A N 1
ATOM 1290 C CA . HIS A 1 157 ? -11.010 10.996 3.746 1.00 90.62 157 HIS A CA 1
ATOM 1291 C C . HIS A 1 157 ? -9.503 11.254 3.572 1.00 90.62 157 HIS A C 1
ATOM 1293 O O . HIS A 1 157 ? -9.064 12.402 3.630 1.00 90.62 157 HIS A O 1
ATOM 1299 N N . LEU A 1 158 ? -8.731 10.198 3.301 1.00 92.19 158 LEU A N 1
ATOM 1300 C CA . LEU A 1 158 ? -7.276 10.190 3.149 1.00 92.19 158 LEU A CA 1
ATOM 1301 C C . LEU A 1 158 ? -6.530 10.586 4.433 1.00 92.19 158 LEU A C 1
ATOM 1303 O O . LEU A 1 158 ? -5.517 11.276 4.386 1.00 92.19 158 LEU A O 1
ATOM 1307 N N . ARG A 1 159 ? -7.047 10.151 5.589 1.00 92.50 159 ARG A N 1
ATOM 1308 C CA . ARG A 1 159 ? -6.386 10.287 6.898 1.00 92.50 159 ARG A CA 1
ATOM 1309 C C . ARG A 1 159 ? -5.899 8.921 7.372 1.00 92.50 159 ARG A C 1
ATOM 1311 O O . ARG A 1 159 ? -6.667 7.962 7.269 1.00 92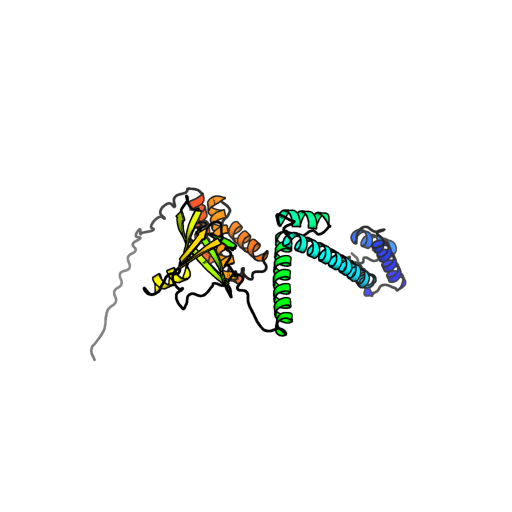.50 159 ARG A O 1
ATOM 1318 N N . ALA A 1 160 ? -4.685 8.835 7.913 1.00 91.88 160 ALA A N 1
ATOM 1319 C CA . ALA A 1 160 ? -4.103 7.609 8.474 1.00 91.88 160 ALA A CA 1
ATOM 1320 C C . ALA A 1 160 ? -4.829 7.215 9.774 1.00 91.88 160 ALA A C 1
ATOM 1322 O O . ALA A 1 160 ? -4.431 7.579 10.870 1.00 91.88 160 ALA A O 1
ATOM 1323 N N . THR A 1 161 ? -5.983 6.569 9.621 1.00 94.44 161 THR A N 1
ATOM 1324 C CA . THR A 1 161 ? -6.974 6.346 10.695 1.00 94.44 161 THR A CA 1
ATOM 1325 C C . THR A 1 161 ? -7.639 4.977 10.591 1.00 94.44 161 THR A C 1
ATOM 1327 O O . THR A 1 161 ? -8.564 4.694 11.346 1.00 94.44 161 THR A O 1
ATOM 1330 N N . LEU A 1 162 ? -7.216 4.136 9.642 1.00 95.00 162 LEU A N 1
ATOM 1331 C CA . LEU A 1 162 ? -7.693 2.763 9.522 1.00 95.00 162 LEU A CA 1
ATOM 1332 C C . LEU A 1 162 ? -6.614 1.796 9.980 1.00 95.00 162 LEU A C 1
ATOM 1334 O O . LEU A 1 162 ? -5.594 1.656 9.313 1.00 95.00 162 LEU A O 1
ATOM 1338 N N . LEU A 1 163 ? -6.870 1.116 11.083 1.00 94.44 163 LEU A N 1
ATOM 1339 C CA . LEU A 1 163 ? -6.072 -0.000 11.552 1.00 94.44 163 LEU A CA 1
ATOM 1340 C C . LEU A 1 163 ? -6.434 -1.251 10.755 1.00 94.44 163 LEU A C 1
ATOM 1342 O O . LEU A 1 163 ? -7.621 -1.544 10.601 1.00 94.44 163 LEU A O 1
ATOM 1346 N N . ASN A 1 164 ? -5.435 -1.983 10.274 1.00 92.88 164 ASN A N 1
ATOM 1347 C CA . ASN A 1 164 ? -5.638 -3.297 9.679 1.00 92.88 164 ASN A CA 1
ATOM 1348 C C . ASN A 1 164 ? -5.056 -4.363 10.612 1.00 92.88 164 ASN A C 1
ATOM 1350 O O . ASN A 1 164 ? -3.900 -4.250 11.021 1.00 92.88 164 ASN A O 1
ATOM 1354 N N . VAL A 1 165 ? -5.874 -5.358 10.940 1.00 91.12 165 VAL A N 1
ATOM 1355 C CA . VAL A 1 165 ? -5.545 -6.473 11.833 1.00 91.12 165 VAL A CA 1
ATOM 1356 C C . VAL A 1 165 ? -5.737 -7.761 11.040 1.00 91.12 165 VAL A C 1
ATOM 1358 O O . VAL A 1 165 ? -6.777 -7.913 10.396 1.00 91.12 165 VAL A O 1
ATOM 1361 N N . TYR A 1 166 ? -4.738 -8.641 11.041 1.00 86.25 166 TYR A N 1
ATOM 1362 C CA . TYR A 1 166 ? -4.871 -9.961 10.425 1.00 86.25 166 TYR A CA 1
ATOM 1363 C C . TYR A 1 166 ? -5.691 -10.870 11.331 1.00 86.25 166 TYR A C 1
ATOM 1365 O O . TYR A 1 166 ? -5.504 -10.881 12.545 1.00 86.25 166 TYR A O 1
ATOM 1373 N N . GLU A 1 167 ? -6.602 -11.605 10.714 1.00 85.19 167 GLU A N 1
ATOM 1374 C CA . GLU A 1 167 ? -7.414 -12.642 11.339 1.00 85.19 167 GLU A CA 1
ATOM 1375 C C . GLU A 1 167 ? -7.442 -13.853 10.403 1.00 85.19 167 GLU A C 1
ATOM 1377 O O . GLU A 1 167 ? -7.074 -13.741 9.227 1.00 85.19 167 GLU A O 1
ATOM 1382 N N . ASP A 1 168 ? -7.894 -15.003 10.900 1.00 78.00 168 ASP A N 1
ATOM 1383 C CA . ASP A 1 168 ? -7.980 -16.219 10.093 1.00 78.00 168 ASP A CA 1
ATOM 1384 C C . ASP A 1 168 ? -8.787 -15.960 8.809 1.00 78.00 168 ASP A C 1
ATOM 1386 O O . ASP A 1 168 ? -9.962 -15.588 8.834 1.00 78.00 168 ASP A O 1
ATOM 1390 N N . GLY A 1 169 ? -8.120 -16.104 7.661 1.00 76.50 169 GLY A N 1
ATOM 1391 C CA . GLY A 1 169 ? -8.726 -15.922 6.342 1.00 76.50 169 GLY A CA 1
ATOM 1392 C C . GLY A 1 169 ? -8.797 -14.483 5.809 1.00 76.50 169 GLY A C 1
ATOM 1393 O O . GLY A 1 169 ? -9.360 -14.284 4.731 1.00 76.50 169 GLY A O 1
ATOM 1394 N N . GLY A 1 170 ? -8.230 -13.469 6.481 1.00 87.25 170 GLY A N 1
ATOM 1395 C CA . GLY A 1 170 ? -8.129 -12.130 5.884 1.00 87.25 170 GLY A CA 1
ATOM 1396 C C . GLY A 1 170 ? -7.724 -10.991 6.819 1.00 87.25 170 GLY A C 1
ATOM 1397 O O . GLY A 1 170 ? -7.028 -11.163 7.813 1.00 87.25 170 GLY A O 1
ATOM 1398 N N . LEU A 1 171 ? -8.161 -9.777 6.475 1.00 90.62 171 LEU A N 1
ATOM 1399 C CA . LEU A 1 171 ? -7.907 -8.568 7.257 1.00 90.62 171 LEU A CA 1
ATOM 1400 C C . LEU A 1 171 ? -9.189 -7.933 7.760 1.00 90.62 171 LEU A C 1
ATOM 1402 O O . LEU A 1 171 ? -10.075 -7.553 6.987 1.00 90.62 171 LEU A O 1
ATOM 1406 N N . ARG A 1 172 ? -9.238 -7.667 9.059 1.00 93.06 172 ARG A N 1
ATOM 1407 C CA . ARG A 1 172 ? -10.266 -6.818 9.639 1.00 93.06 172 ARG A CA 1
ATOM 1408 C C . ARG A 1 172 ? -9.785 -5.377 9.740 1.00 93.06 172 ARG A C 1
ATOM 1410 O O . ARG A 1 172 ? -8.682 -5.080 10.195 1.00 93.06 172 ARG A O 1
ATOM 1417 N N . GLN A 1 173 ? -10.644 -4.453 9.313 1.00 95.12 173 GLN A N 1
ATOM 1418 C CA . GLN A 1 173 ? -10.360 -3.020 9.357 1.00 95.12 173 GLN A CA 1
ATOM 1419 C C . GLN A 1 173 ? -11.113 -2.336 10.492 1.00 95.12 173 GLN A C 1
ATOM 1421 O O . GLN A 1 173 ? -12.343 -2.439 10.586 1.00 95.12 173 GLN A O 1
ATOM 1426 N N . TYR A 1 174 ? -10.395 -1.539 11.277 1.00 95.88 174 TYR A N 1
ATOM 1427 C CA . TYR A 1 174 ? -10.955 -0.723 12.345 1.00 95.88 174 TYR A CA 1
ATOM 1428 C C . TYR A 1 174 ? -10.682 0.766 12.109 1.00 95.88 174 TYR A C 1
ATOM 1430 O O . TYR A 1 174 ? -9.587 1.154 11.717 1.00 95.88 174 TYR A O 1
ATOM 1438 N N . SER A 1 175 ? -11.671 1.631 12.342 1.00 96.50 175 SER A N 1
ATOM 1439 C CA . SER A 1 175 ? -11.523 3.086 12.221 1.00 96.50 175 SER A CA 1
ATOM 1440 C C . SER A 1 175 ? -11.250 3.732 13.571 1.00 96.50 175 SER A C 1
ATOM 1442 O O . SER A 1 175 ? -11.993 3.463 14.519 1.00 96.50 175 SER A O 1
ATOM 1444 N N . LEU A 1 176 ? -10.255 4.618 13.624 1.00 95.69 176 LEU A N 1
ATOM 1445 C CA . LEU A 1 176 ? -9.929 5.417 14.801 1.00 95.69 176 LEU A CA 1
ATOM 1446 C C . LEU A 1 176 ? -11.139 6.261 15.211 1.00 95.69 176 LEU A C 1
ATOM 1448 O O . LEU A 1 176 ? -11.740 6.945 14.380 1.00 95.69 176 LEU A O 1
ATOM 1452 N N . ILE A 1 177 ? -11.478 6.201 16.493 1.00 95.56 177 ILE A N 1
ATOM 1453 C CA . ILE A 1 177 ? -12.540 6.996 17.112 1.00 95.56 177 ILE A CA 1
ATOM 1454 C C . ILE A 1 177 ? -11.913 8.172 17.846 1.00 95.56 177 ILE A C 1
ATOM 1456 O O . ILE A 1 177 ? -12.260 9.321 17.597 1.00 95.56 177 ILE A O 1
ATOM 1460 N N . ARG A 1 178 ? -10.980 7.860 18.748 1.00 94.19 178 ARG A N 1
ATOM 1461 C CA . ARG A 1 178 ? -10.263 8.819 19.583 1.00 94.19 178 ARG A CA 1
ATOM 1462 C C . ARG A 1 178 ? -8.914 8.242 19.991 1.00 94.19 178 ARG A C 1
ATOM 1464 O O . ARG A 1 178 ? -8.757 7.023 20.058 1.00 94.19 178 ARG A O 1
ATOM 1471 N N . GLY A 1 179 ? -7.968 9.121 20.277 1.00 91.19 179 GLY A N 1
ATOM 1472 C CA . GLY A 1 179 ? -6.704 8.780 20.913 1.00 91.19 179 GLY A CA 1
ATOM 1473 C C . GLY A 1 179 ? -6.544 9.597 22.184 1.00 91.19 179 GLY A C 1
ATOM 1474 O O . GLY A 1 179 ? -6.983 10.742 22.236 1.00 91.19 179 GLY A O 1
ATOM 1475 N N . ASP A 1 180 ? -5.942 8.990 23.190 1.00 89.81 180 ASP A N 1
ATOM 1476 C CA . ASP A 1 180 ? -5.482 9.651 24.397 1.00 89.81 180 ASP A CA 1
ATOM 1477 C C . ASP A 1 180 ? -3.975 9.891 24.264 1.00 89.81 180 ASP A C 1
ATOM 1479 O O . ASP A 1 180 ? -3.195 8.954 24.085 1.00 89.81 180 ASP A O 1
ATOM 1483 N N . ILE A 1 181 ? -3.587 11.166 24.290 1.00 87.00 181 ILE A N 1
ATOM 1484 C CA . ILE A 1 181 ? -2.200 11.606 24.109 1.00 87.00 181 ILE A CA 1
ATOM 1485 C C . ILE A 1 181 ? -1.356 11.232 25.332 1.00 87.00 181 ILE A C 1
ATOM 1487 O O . ILE A 1 181 ? -0.199 10.858 25.172 1.00 87.00 181 ILE A O 1
ATOM 1491 N N . SER A 1 182 ? -1.941 11.289 26.532 1.00 85.69 182 SER A N 1
ATOM 1492 C CA . SER A 1 182 ? -1.229 11.055 27.792 1.00 85.69 182 SER A CA 1
ATOM 1493 C C . SER A 1 182 ? -0.843 9.586 27.959 1.00 85.69 182 SER A C 1
ATOM 1495 O O . SER A 1 182 ? 0.302 9.264 28.265 1.00 85.69 182 SER A O 1
ATOM 1497 N N . THR A 1 183 ? -1.781 8.680 27.679 1.00 87.56 183 THR A N 1
ATOM 1498 C CA . THR A 1 183 ? -1.568 7.232 27.798 1.00 87.56 183 THR A CA 1
ATOM 1499 C C . THR A 1 183 ? -1.061 6.594 26.503 1.00 87.56 183 THR A C 1
ATOM 1501 O O . THR A 1 183 ? -0.680 5.424 26.489 1.00 87.56 183 THR A O 1
ATOM 1504 N N . GLY A 1 184 ? -1.092 7.327 25.384 1.00 88.00 184 GLY A N 1
ATOM 1505 C CA . GLY A 1 184 ? -0.813 6.796 24.048 1.00 88.00 184 GLY A CA 1
ATOM 1506 C C . GLY A 1 184 ? -1.844 5.767 23.567 1.00 88.00 184 GLY A C 1
ATOM 1507 O O . GLY A 1 184 ? -1.606 5.071 22.576 1.00 88.00 184 GLY A O 1
ATOM 1508 N N . ARG A 1 185 ? -2.980 5.636 24.266 1.00 93.75 185 ARG A N 1
ATOM 1509 C CA . ARG A 1 185 ? -4.029 4.661 23.961 1.00 93.75 185 ARG A CA 1
ATOM 1510 C C . ARG A 1 185 ? -4.931 5.167 22.848 1.00 93.75 185 ARG A C 1
ATOM 1512 O O . ARG A 1 185 ? -5.490 6.257 22.913 1.00 93.75 185 ARG A O 1
ATOM 1519 N N . GLN A 1 186 ? -5.144 4.341 21.837 1.00 95.00 186 GLN A N 1
ATOM 1520 C CA . GLN A 1 186 ? -6.004 4.645 20.702 1.00 95.00 186 GLN A CA 1
ATOM 1521 C C . GLN A 1 186 ? -7.186 3.685 20.661 1.00 95.00 186 GLN A C 1
ATOM 1523 O O . GLN A 1 186 ? -7.014 2.475 20.755 1.00 95.00 186 GLN A O 1
ATOM 1528 N N . TYR A 1 187 ? -8.389 4.225 20.502 1.00 95.69 187 TYR A N 1
ATOM 1529 C CA . TYR A 1 187 ? -9.628 3.457 20.472 1.00 95.69 187 TYR A CA 1
ATOM 1530 C C . TYR A 1 187 ? -10.157 3.379 19.049 1.00 95.69 187 TYR A C 1
ATOM 1532 O O . TYR A 1 187 ? -10.335 4.401 18.378 1.00 95.69 187 TYR A O 1
ATOM 1540 N N . TYR A 1 188 ? -10.465 2.166 18.610 1.00 97.00 188 TYR A N 1
ATOM 1541 C CA . TYR A 1 188 ? -10.943 1.890 17.269 1.00 97.00 188 TYR A CA 1
ATOM 1542 C C . TYR A 1 188 ? -12.257 1.105 17.305 1.00 97.00 188 TYR A C 1
ATOM 1544 O O . TYR A 1 188 ? -12.508 0.331 18.223 1.00 97.00 188 TYR A O 1
ATOM 1552 N N . ARG A 1 189 ? -13.091 1.279 16.275 1.00 96.81 189 ARG A N 1
ATOM 1553 C CA . ARG A 1 189 ? -14.285 0.446 16.026 1.00 96.81 189 ARG A CA 1
ATOM 1554 C C . ARG A 1 189 ? -14.161 -0.316 14.726 1.00 96.81 189 ARG A C 1
ATOM 1556 O O . ARG A 1 189 ? -13.634 0.222 13.752 1.00 96.81 189 ARG A O 1
ATOM 1563 N N . CYS A 1 190 ? -14.722 -1.514 14.674 1.00 96.25 190 CYS A N 1
ATOM 1564 C CA . CYS A 1 190 ? -14.777 -2.302 13.454 1.00 96.25 190 CYS A CA 1
ATOM 1565 C C . CYS A 1 190 ? -15.587 -1.568 12.373 1.00 96.25 190 CYS A C 1
ATOM 1567 O O . CYS A 1 190 ? -16.738 -1.174 12.584 1.00 96.25 190 CYS A O 1
ATOM 1569 N N . THR A 1 191 ? -14.985 -1.397 11.197 1.00 95.31 191 THR A N 1
ATOM 1570 C CA . THR A 1 191 ? -15.605 -0.684 10.071 1.00 95.31 191 THR A CA 1
ATOM 1571 C C . THR A 1 191 ? -16.822 -1.427 9.525 1.00 95.31 191 THR A C 1
ATOM 1573 O O . THR A 1 191 ? -17.869 -0.812 9.339 1.00 95.31 191 THR A O 1
ATOM 1576 N N . ARG A 1 192 ? -16.729 -2.752 9.350 1.00 93.19 192 ARG A N 1
ATOM 1577 C CA . ARG A 1 192 ? -17.837 -3.578 8.848 1.00 93.19 192 ARG A CA 1
ATOM 1578 C C . ARG A 1 192 ? -19.016 -3.625 9.819 1.00 93.19 192 ARG A C 1
ATOM 1580 O O . ARG A 1 192 ? -20.153 -3.486 9.384 1.00 93.19 192 ARG A O 1
ATOM 1587 N N . CYS A 1 193 ? -18.771 -3.742 11.128 1.00 94.38 193 CYS A N 1
ATOM 1588 C CA . CYS A 1 193 ? -19.847 -3.647 12.122 1.00 94.38 193 CYS A CA 1
ATOM 1589 C C . CYS A 1 193 ? -20.565 -2.293 12.057 1.00 94.38 193 CYS A C 1
ATOM 1591 O O . CYS A 1 193 ? -21.790 -2.240 12.128 1.00 94.38 193 CYS A O 1
ATOM 1593 N N . ALA A 1 194 ? -19.816 -1.197 11.900 1.00 93.19 194 ALA A N 1
ATOM 1594 C CA . ALA A 1 194 ? -20.406 0.132 11.765 1.00 93.19 194 ALA A CA 1
ATOM 1595 C C . ALA A 1 194 ? -21.235 0.272 10.473 1.00 93.19 194 ALA A C 1
ATOM 1597 O O . ALA A 1 194 ? -22.291 0.903 10.489 1.00 93.19 194 ALA A O 1
ATOM 1598 N N . GLU A 1 195 ? -20.792 -0.330 9.364 1.00 91.12 195 GLU A N 1
ATOM 1599 C CA . GLU A 1 195 ? -21.565 -0.391 8.117 1.00 91.12 195 GLU A CA 1
ATOM 1600 C C . GLU A 1 195 ? -22.854 -1.205 8.274 1.00 91.12 195 GLU A C 1
ATOM 1602 O O . GLU A 1 195 ? -23.906 -0.761 7.813 1.00 91.12 195 GLU A O 1
ATOM 1607 N N . TRP A 1 196 ? -22.791 -2.357 8.948 1.00 89.56 196 TRP A N 1
ATOM 1608 C CA . TRP A 1 196 ? -23.960 -3.191 9.232 1.00 89.56 196 TRP A CA 1
ATOM 1609 C C . TRP A 1 196 ? -24.994 -2.455 10.081 1.00 89.56 196 TRP A C 1
ATOM 1611 O O . TRP A 1 196 ? -26.143 -2.333 9.653 1.00 89.56 196 TRP A O 1
ATOM 1621 N N . LYS A 1 197 ? -24.564 -1.863 11.203 1.00 89.94 197 LYS A N 1
ATOM 1622 C CA . LYS A 1 197 ? -25.441 -1.073 12.078 1.00 89.94 197 LYS A CA 1
ATOM 1623 C C . LYS A 1 197 ? -26.109 0.079 11.330 1.00 89.94 197 LYS A C 1
ATOM 1625 O O . LYS A 1 197 ? -27.281 0.360 11.546 1.00 89.94 197 LYS A O 1
ATOM 1630 N N . LYS A 1 198 ? -25.385 0.737 10.417 1.00 89.31 198 LYS A N 1
ATOM 1631 C CA . LYS A 1 198 ? -25.944 1.822 9.601 1.00 89.31 198 LYS A CA 1
ATOM 1632 C C . LYS A 1 198 ? -27.008 1.336 8.609 1.00 89.31 198 LYS A C 1
ATOM 1634 O O . LYS A 1 198 ? -27.950 2.071 8.347 1.00 89.31 198 LYS A O 1
ATOM 1639 N N . LYS A 1 199 ? -26.826 0.161 7.999 1.00 87.38 199 LYS A N 1
ATOM 1640 C CA . LYS A 1 199 ? -27.720 -0.342 6.941 1.00 87.38 199 LYS A CA 1
ATOM 1641 C C . LYS A 1 199 ? -28.991 -0.991 7.474 1.00 87.38 199 LYS A C 1
ATOM 1643 O O . LYS A 1 199 ? -30.008 -0.918 6.801 1.00 87.38 199 LY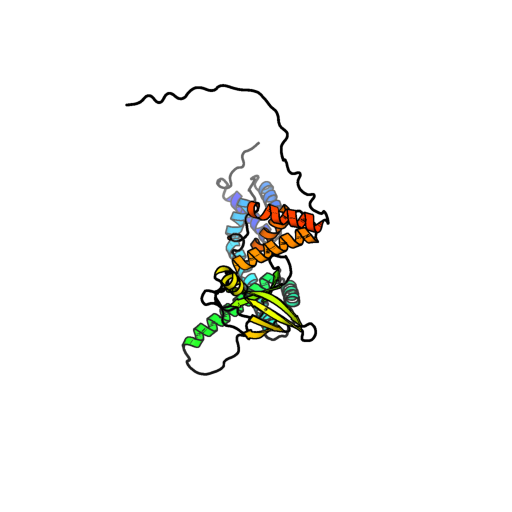S A O 1
ATOM 1648 N N . ARG A 1 200 ? -28.906 -1.675 8.615 1.00 81.56 200 ARG A N 1
ATOM 1649 C CA . ARG A 1 200 ? -29.995 -2.508 9.145 1.00 81.56 200 ARG A CA 1
ATOM 1650 C C . ARG A 1 200 ? -30.577 -1.999 10.458 1.00 81.56 200 ARG A C 1
ATOM 1652 O O . ARG A 1 200 ? -31.448 -2.654 11.000 1.00 81.56 200 ARG A O 1
ATOM 1659 N N . SER A 1 201 ? -30.066 -0.889 10.998 1.00 75.94 201 SER A N 1
ATOM 1660 C CA . SER A 1 201 ? -30.459 -0.333 12.310 1.00 75.94 201 SER A CA 1
ATOM 1661 C C . SER A 1 201 ? -30.191 -1.257 13.508 1.00 75.94 201 SER A C 1
ATOM 1663 O O . SER A 1 201 ? -30.362 -0.853 14.654 1.00 75.94 201 SER A O 1
ATOM 1665 N N . GLU A 1 202 ? -29.704 -2.467 13.253 1.00 71.81 202 GLU A N 1
ATOM 1666 C CA . GLU A 1 202 ? -29.496 -3.538 14.213 1.00 71.81 202 GLU A CA 1
ATOM 1667 C C . GLU A 1 202 ? -28.018 -3.931 14.279 1.00 71.81 202 GLU A C 1
ATOM 1669 O O . GLU A 1 202 ? -27.252 -3.788 13.318 1.00 71.81 202 GLU A O 1
ATOM 1674 N N . GLY A 1 203 ? -27.610 -4.450 15.436 1.00 71.06 203 GLY A N 1
ATOM 1675 C CA . GLY A 1 203 ? -26.303 -5.071 15.621 1.00 71.06 203 GLY A CA 1
ATOM 1676 C C . GLY A 1 203 ? -25.347 -4.340 16.563 1.00 71.06 203 GLY A C 1
ATOM 1677 O O . GLY A 1 203 ? -25.401 -3.125 16.784 1.00 71.06 203 GLY A O 1
ATOM 1678 N N . LYS A 1 204 ? -24.425 -5.131 17.119 1.00 85.44 204 LYS A N 1
ATOM 1679 C CA . LYS A 1 204 ? -23.340 -4.679 17.995 1.00 85.44 204 LYS A CA 1
ATOM 1680 C C . LYS A 1 204 ? -22.148 -4.198 17.162 1.00 85.44 204 LYS A C 1
ATOM 1682 O O . LYS A 1 204 ? -21.877 -4.698 16.068 1.00 85.44 204 LYS A O 1
ATOM 1687 N N . ILE A 1 205 ? -21.437 -3.201 17.685 1.00 93.50 205 ILE A N 1
ATOM 1688 C CA . ILE A 1 205 ? -20.155 -2.756 17.135 1.00 93.50 205 ILE A CA 1
ATOM 1689 C C . ILE A 1 205 ? -19.058 -3.291 18.041 1.00 93.50 205 ILE A C 1
ATOM 1691 O O . ILE A 1 205 ? -19.091 -3.041 19.241 1.00 93.50 205 ILE A O 1
ATOM 1695 N N . ALA A 1 206 ? -18.102 -3.996 17.447 1.00 95.75 206 ALA A N 1
ATOM 1696 C CA . ALA A 1 206 ? -16.881 -4.394 18.126 1.00 95.75 206 ALA A CA 1
ATOM 1697 C C . ALA A 1 206 ? -15.874 -3.242 18.150 1.00 95.75 206 ALA A C 1
ATOM 1699 O O . ALA A 1 206 ? -15.714 -2.505 17.163 1.00 95.75 206 ALA A O 1
ATOM 1700 N N . TYR A 1 207 ? -15.176 -3.128 19.268 1.00 96.44 207 TYR A N 1
ATOM 1701 C CA . TYR A 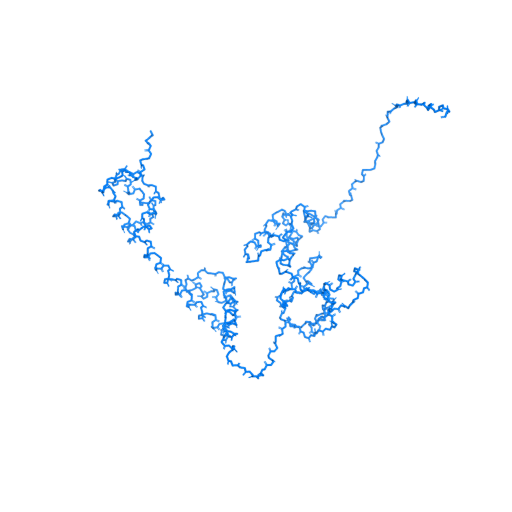1 207 ? -14.173 -2.122 19.556 1.00 96.44 207 TYR A CA 1
ATOM 1702 C C . TYR A 1 207 ? -12.881 -2.786 20.003 1.00 96.44 207 TYR A C 1
ATOM 1704 O O . TYR A 1 207 ? -12.884 -3.841 20.630 1.00 96.44 207 TYR A O 1
ATOM 1712 N N . ILE A 1 208 ? -11.774 -2.118 19.714 1.00 95.62 208 ILE A N 1
ATOM 1713 C CA . ILE A 1 208 ? -10.460 -2.486 20.228 1.00 95.62 208 ILE A CA 1
ATOM 1714 C C . ILE A 1 208 ? -9.763 -1.236 20.748 1.00 95.62 208 ILE A C 1
ATOM 1716 O O . ILE A 1 208 ? -10.019 -0.125 20.266 1.00 95.62 208 ILE A O 1
ATOM 1720 N N . SER A 1 209 ? -8.869 -1.406 21.714 1.00 94.62 209 SER A N 1
ATOM 1721 C CA . SER A 1 209 ? -7.914 -0.366 22.073 1.00 94.62 209 SER A CA 1
ATOM 1722 C C . SER A 1 209 ? -6.489 -0.839 21.843 1.00 94.62 209 SER A C 1
ATOM 1724 O O . SER A 1 209 ? -6.166 -2.012 22.016 1.00 94.62 209 SER A O 1
ATOM 1726 N N . VAL A 1 210 ? -5.655 0.088 21.387 1.00 92.88 210 VAL A N 1
ATOM 1727 C CA . VAL A 1 210 ? -4.284 -0.169 20.963 1.00 92.88 210 VAL A CA 1
ATOM 1728 C C . VAL A 1 210 ? -3.355 0.763 21.719 1.00 92.88 210 VAL A C 1
ATOM 1730 O O . VAL A 1 210 ? -3.615 1.964 21.791 1.00 92.88 210 VAL A O 1
ATOM 1733 N N . VAL A 1 211 ? -2.262 0.227 22.249 1.00 91.38 211 VAL A N 1
ATOM 1734 C CA . VAL A 1 211 ? -1.175 0.997 22.868 1.00 91.38 211 VAL A CA 1
ATOM 1735 C C . VAL A 1 211 ? 0.130 0.528 22.243 1.00 91.38 211 VAL A C 1
ATOM 1737 O O . VAL A 1 211 ? 0.379 -0.671 22.163 1.00 91.38 211 VAL A O 1
ATOM 1740 N N . LYS A 1 212 ? 0.957 1.465 21.759 1.00 85.56 212 LYS A N 1
ATOM 1741 C CA . LYS A 1 212 ? 2.261 1.164 21.128 1.00 85.56 212 LYS A CA 1
ATOM 1742 C C . LYS A 1 212 ? 2.187 0.061 20.049 1.00 85.56 212 LYS A C 1
ATOM 1744 O O . LYS A 1 212 ? 3.083 -0.766 19.933 1.00 85.56 212 LYS A O 1
ATOM 1749 N N . GLY A 1 213 ? 1.106 0.044 19.265 1.00 82.56 213 GLY A N 1
ATOM 1750 C CA . GLY A 1 213 ? 0.901 -0.933 18.187 1.00 82.56 213 GLY A CA 1
ATOM 1751 C C . GLY A 1 213 ? 0.432 -2.325 18.632 1.00 82.56 213 GLY A C 1
ATOM 1752 O O . GLY A 1 213 ? 0.313 -3.203 17.787 1.00 82.56 213 GLY A O 1
ATOM 1753 N N . ARG A 1 214 ? 0.129 -2.541 19.916 1.00 88.12 214 ARG A N 1
ATOM 1754 C CA . ARG A 1 214 ? -0.442 -3.799 20.424 1.00 88.12 214 ARG A CA 1
ATOM 1755 C C . ARG A 1 214 ? -1.894 -3.618 20.824 1.00 88.12 214 ARG A C 1
ATOM 1757 O O . ARG A 1 214 ? -2.247 -2.569 21.366 1.00 88.12 214 ARG A O 1
ATOM 1764 N N . ILE A 1 215 ? -2.730 -4.613 20.544 1.00 91.19 215 ILE A N 1
ATOM 1765 C CA . ILE A 1 215 ? -4.136 -4.605 20.950 1.00 91.19 215 ILE A CA 1
ATOM 1766 C C . ILE A 1 215 ? -4.191 -4.949 22.437 1.00 91.19 215 ILE A C 1
ATOM 1768 O O . ILE A 1 215 ? -3.954 -6.082 22.814 1.00 91.19 215 ILE A O 1
ATOM 1772 N N . VAL A 1 216 ? -4.510 -3.967 23.280 1.00 92.31 216 VAL A N 1
ATOM 1773 C CA . VAL A 1 216 ? -4.527 -4.133 24.747 1.00 92.31 216 VAL A CA 1
ATOM 1774 C C . VAL A 1 216 ? -5.919 -4.401 25.306 1.00 92.31 216 VAL A C 1
ATOM 1776 O O . VAL A 1 216 ? -6.074 -4.717 26.480 1.00 92.31 216 VAL A O 1
ATOM 1779 N N . SER A 1 217 ? -6.963 -4.188 24.507 1.00 91.50 217 SER A N 1
ATOM 1780 C CA . SER A 1 217 ? -8.313 -4.583 24.891 1.00 91.50 217 SER A CA 1
ATOM 1781 C C . SER A 1 217 ? -9.180 -4.798 23.666 1.00 91.50 217 SER A C 1
ATOM 1783 O O . SER A 1 217 ? -9.039 -4.104 22.655 1.00 91.50 217 SER A O 1
ATOM 1785 N N . GLN A 1 218 ? -10.143 -5.695 23.808 1.00 93.31 218 GLN A N 1
ATOM 1786 C CA . GLN A 1 218 ? -11.201 -5.937 22.840 1.00 93.31 218 GLN A CA 1
ATOM 1787 C C . GLN A 1 218 ? -12.534 -5.881 23.586 1.00 93.31 218 GLN A C 1
ATOM 1789 O O . GLN A 1 218 ? -12.634 -6.352 24.717 1.00 93.31 218 GLN A O 1
ATOM 1794 N N . SER A 1 219 ? -13.548 -5.246 23.007 1.00 91.44 219 SER A N 1
ATOM 1795 C CA . SER A 1 219 ? -14.870 -5.166 23.623 1.00 91.44 219 SER A CA 1
ATOM 1796 C C . SER A 1 219 ? -15.984 -5.177 22.587 1.00 91.44 219 SER A C 1
ATOM 1798 O O . SER A 1 219 ? -15.884 -4.585 21.514 1.00 91.44 219 SER A O 1
ATOM 1800 N N . GLY A 1 220 ? -17.085 -5.838 22.938 1.00 85.00 220 GLY A N 1
ATOM 1801 C CA . GLY A 1 220 ? -18.226 -6.023 22.050 1.00 85.00 220 GLY A CA 1
ATOM 1802 C C . GLY A 1 220 ? -17.986 -7.120 21.015 1.00 85.00 220 GLY A C 1
ATOM 1803 O O . GLY A 1 220 ? -17.006 -7.108 20.276 1.00 85.00 220 GLY A O 1
ATOM 1804 N N . ALA A 1 221 ? -18.928 -8.057 20.935 1.00 88.69 221 ALA A N 1
ATOM 1805 C CA . ALA A 1 221 ? -18.909 -9.076 19.898 1.00 88.69 221 ALA A CA 1
ATOM 1806 C C . ALA A 1 221 ? -19.110 -8.446 18.514 1.00 88.69 221 ALA A C 1
ATOM 1808 O O . ALA A 1 221 ? -19.892 -7.499 18.338 1.00 88.69 221 ALA A O 1
ATOM 1809 N N . HIS A 1 222 ? -18.429 -9.006 17.517 1.00 91.88 222 HIS A N 1
ATOM 1810 C CA . HIS A 1 222 ? -18.728 -8.708 16.128 1.00 91.88 222 HIS A CA 1
ATOM 1811 C C . HIS A 1 222 ? -20.167 -9.123 15.789 1.00 91.88 222 HIS A C 1
ATOM 1813 O O . HIS A 1 222 ? -20.721 -10.065 16.349 1.00 91.88 222 HIS A O 1
ATOM 1819 N N . HIS A 1 223 ? -20.783 -8.402 14.853 1.00 89.75 223 HIS A N 1
ATOM 1820 C CA . HIS A 1 223 ? -22.038 -8.845 14.247 1.00 89.75 223 HIS A CA 1
ATOM 1821 C C . HIS A 1 223 ? -21.810 -10.211 13.561 1.00 89.75 223 HIS A C 1
ATOM 1823 O O . HIS A 1 223 ? -20.754 -10.359 12.948 1.00 89.75 223 HIS A O 1
ATOM 1829 N N . PRO A 1 224 ? -22.762 -11.166 13.575 1.00 88.50 224 PRO A N 1
ATOM 1830 C CA . PRO A 1 224 ? -22.551 -12.508 13.015 1.00 88.50 224 PRO A CA 1
ATOM 1831 C C . PRO A 1 224 ? -22.056 -12.510 11.560 1.00 88.50 224 PRO A C 1
ATOM 1833 O O . PRO A 1 224 ? -21.110 -13.199 11.219 1.00 88.50 224 PRO A O 1
ATOM 1836 N N . SER A 1 225 ? -22.612 -11.641 10.710 1.00 88.62 225 SER A N 1
ATOM 1837 C CA . SER A 1 225 ? -22.171 -11.458 9.310 1.00 88.62 225 SER A CA 1
ATOM 1838 C C . SER A 1 225 ? -20.946 -10.539 9.133 1.00 88.62 225 SER A C 1
ATOM 1840 O O . SER A 1 225 ? -20.739 -9.949 8.068 1.00 88.62 225 SER A O 1
ATOM 1842 N N . CYS A 1 226 ? -20.186 -10.274 10.194 1.00 90.88 226 CYS A N 1
ATOM 1843 C CA . CYS A 1 226 ? -18.993 -9.437 10.143 1.00 90.88 226 CYS A CA 1
ATOM 1844 C C . CYS A 1 226 ? -17.755 -10.317 9.989 1.00 90.88 226 CYS A C 1
ATOM 1846 O O . CYS A 1 226 ? -17.101 -10.666 10.968 1.00 90.88 226 CYS A O 1
ATOM 1848 N N . GLU A 1 227 ? -17.405 -10.623 8.748 1.00 91.19 227 GLU A N 1
ATOM 1849 C CA . GLU A 1 227 ? -16.222 -11.433 8.439 1.00 91.19 227 GLU A CA 1
ATOM 1850 C C . GLU A 1 227 ? -15.012 -10.541 8.095 1.00 91.19 227 GLU A C 1
ATOM 1852 O O . GLU A 1 227 ? -15.204 -9.367 7.720 1.00 91.19 227 GLU A O 1
ATOM 1857 N N . PRO A 1 228 ? -13.781 -11.073 8.172 1.00 92.44 228 PRO A N 1
ATOM 1858 C CA . PRO A 1 228 ? -12.593 -10.432 7.616 1.00 92.44 228 PRO A CA 1
ATOM 1859 C C . PRO A 1 228 ? -12.747 -10.096 6.122 1.00 92.44 228 PRO A C 1
ATOM 1861 O O . PRO A 1 228 ? -13.589 -10.640 5.405 1.00 92.44 228 PRO A O 1
ATOM 1864 N N . LEU A 1 229 ? -11.960 -9.133 5.646 1.00 92.06 229 LEU A N 1
ATOM 1865 C CA . LEU A 1 229 ? -11.918 -8.723 4.245 1.00 92.06 229 LEU A CA 1
ATOM 1866 C C . LEU A 1 229 ? -10.758 -9.408 3.519 1.00 92.06 229 LEU A C 1
ATOM 1868 O O . LEU A 1 229 ? -9.685 -9.583 4.087 1.00 92.06 229 LEU A O 1
ATOM 1872 N N . ASP A 1 230 ? -10.949 -9.678 2.229 1.00 91.31 230 ASP A N 1
ATOM 1873 C CA . ASP A 1 230 ? -9.881 -10.123 1.326 1.00 91.31 230 ASP A CA 1
ATOM 1874 C C . ASP A 1 230 ? -8.724 -9.108 1.308 1.00 91.31 230 ASP A C 1
ATOM 1876 O O . ASP A 1 230 ? -8.917 -7.913 1.029 1.00 91.31 230 ASP A O 1
ATOM 1880 N N . GLU A 1 231 ? -7.520 -9.602 1.584 1.00 89.88 231 GLU A N 1
ATOM 1881 C CA . GLU A 1 231 ? -6.279 -8.833 1.615 1.00 89.88 231 GLU A CA 1
ATOM 1882 C C . GLU A 1 231 ? -6.037 -8.060 0.318 1.00 89.88 231 GLU A C 1
ATOM 1884 O O . GLU A 1 231 ? -5.710 -6.870 0.350 1.00 89.88 231 GLU A O 1
ATOM 1889 N N . ASN A 1 232 ? -6.285 -8.688 -0.833 1.00 89.81 232 ASN A N 1
ATOM 1890 C CA . ASN A 1 232 ? -6.071 -8.076 -2.139 1.00 89.81 232 ASN A CA 1
ATOM 1891 C C . ASN A 1 232 ? -6.972 -6.844 -2.322 1.00 89.81 232 ASN A C 1
ATOM 1893 O O . ASN A 1 232 ? -6.526 -5.799 -2.806 1.00 89.81 232 ASN A O 1
ATOM 1897 N N . LYS A 1 233 ? -8.232 -6.926 -1.866 1.00 92.44 233 LYS A N 1
ATOM 1898 C CA . LYS A 1 233 ? -9.194 -5.808 -1.903 1.00 92.44 233 LYS A CA 1
ATOM 1899 C C . LYS A 1 233 ? -8.792 -4.685 -0.955 1.00 92.44 233 LYS A C 1
ATOM 1901 O O . LYS A 1 233 ? -8.932 -3.506 -1.299 1.00 92.44 233 LYS A O 1
ATOM 1906 N N . VAL A 1 234 ? -8.341 -5.032 0.250 1.00 91.81 234 VAL A N 1
ATOM 1907 C CA . VAL A 1 234 ? -7.886 -4.057 1.251 1.00 91.81 234 VAL A CA 1
ATOM 1908 C C . VAL A 1 234 ? -6.660 -3.307 0.737 1.00 91.81 234 VAL A C 1
ATOM 1910 O O . VAL A 1 234 ? -6.641 -2.072 0.768 1.00 91.81 234 VAL A O 1
ATOM 1913 N N . PHE A 1 235 ? -5.686 -4.031 0.190 1.00 90.69 235 PHE A N 1
ATOM 1914 C CA . PHE A 1 235 ? -4.465 -3.464 -0.363 1.00 90.69 235 PHE A CA 1
ATOM 1915 C C . PHE A 1 235 ? -4.736 -2.566 -1.577 1.00 90.69 235 PHE A C 1
ATOM 1917 O O . PHE A 1 235 ? -4.304 -1.412 -1.582 1.00 90.69 235 PHE A O 1
ATOM 1924 N N . ALA A 1 236 ? -5.535 -3.019 -2.551 1.00 91.69 236 ALA A N 1
ATOM 1925 C CA . ALA A 1 236 ? -5.905 -2.213 -3.719 1.00 91.69 236 ALA A CA 1
ATOM 1926 C C . ALA A 1 236 ? -6.561 -0.877 -3.317 1.00 91.69 236 ALA A C 1
ATOM 1928 O O . ALA A 1 236 ? -6.208 0.189 -3.831 1.00 91.69 236 ALA A O 1
ATOM 1929 N N . LYS A 1 237 ? -7.470 -0.906 -2.329 1.00 94.00 237 LYS A N 1
ATOM 1930 C CA . LYS A 1 237 ? -8.088 0.309 -1.769 1.00 94.00 237 LYS A CA 1
ATOM 1931 C C . LYS A 1 237 ? -7.072 1.215 -1.077 1.00 94.00 237 LYS A C 1
ATOM 1933 O O . LYS A 1 237 ? -7.194 2.436 -1.175 1.00 94.00 237 LYS A O 1
ATOM 1938 N N . ALA A 1 238 ? -6.109 0.652 -0.351 1.00 93.12 238 ALA A N 1
ATOM 1939 C CA . ALA A 1 238 ? -5.067 1.428 0.314 1.00 93.12 238 ALA A CA 1
ATOM 1940 C C . ALA A 1 238 ? -4.171 2.146 -0.708 1.00 93.12 238 ALA A C 1
ATOM 1942 O O . ALA A 1 238 ? -3.930 3.346 -0.560 1.00 93.12 238 ALA A O 1
ATOM 1943 N N . VAL A 1 239 ? -3.768 1.454 -1.778 1.00 93.25 239 VAL A N 1
ATOM 1944 C CA . VAL A 1 239 ? -2.978 2.032 -2.875 1.00 93.25 239 VAL A CA 1
ATOM 1945 C C . VAL A 1 239 ? -3.745 3.149 -3.582 1.00 93.25 239 VAL A C 1
ATOM 1947 O O . VAL A 1 239 ? -3.204 4.240 -3.740 1.00 93.25 239 VAL A O 1
ATOM 1950 N N . ASP A 1 240 ? -5.017 2.942 -3.939 1.00 95.19 240 ASP A N 1
ATOM 1951 C CA . ASP A 1 240 ? -5.828 3.980 -4.599 1.00 95.19 240 ASP A CA 1
ATOM 1952 C C . ASP A 1 240 ? -5.964 5.235 -3.722 1.00 95.19 240 ASP A C 1
ATOM 1954 O O . ASP A 1 240 ? -5.835 6.367 -4.194 1.00 95.19 240 ASP A O 1
ATOM 1958 N N . ARG A 1 241 ? -6.174 5.053 -2.413 1.00 95.38 241 ARG A N 1
ATOM 1959 C CA . ARG A 1 241 ? -6.219 6.170 -1.460 1.00 95.38 241 ARG A CA 1
ATOM 1960 C C . ARG A 1 241 ? -4.881 6.897 -1.370 1.00 95.38 241 ARG A C 1
ATOM 1962 O O . ARG A 1 241 ? -4.892 8.125 -1.297 1.00 95.38 241 ARG A O 1
ATOM 1969 N N . GLN A 1 242 ? -3.762 6.174 -1.399 1.00 94.00 242 GLN A N 1
ATOM 1970 C CA . GLN A 1 242 ? -2.434 6.781 -1.398 1.00 94.00 242 GLN A CA 1
ATOM 1971 C C . GLN A 1 242 ? -2.210 7.599 -2.671 1.00 94.00 242 GLN A C 1
ATOM 1973 O O . GLN A 1 242 ? -1.891 8.773 -2.579 1.00 94.00 242 GLN A O 1
ATOM 1978 N N . CYS A 1 243 ? -2.509 7.053 -3.850 1.00 93.94 243 CYS A N 1
ATOM 1979 C CA . CYS A 1 243 ? -2.393 7.778 -5.117 1.00 93.94 243 CYS A CA 1
ATOM 1980 C C . CYS A 1 243 ? -3.214 9.080 -5.134 1.00 93.94 243 CYS A C 1
ATOM 1982 O O . CYS A 1 243 ? -2.744 10.122 -5.595 1.00 93.94 243 CYS A O 1
ATOM 1984 N N . ARG A 1 244 ? -4.434 9.060 -4.585 1.00 95.38 244 ARG A N 1
ATOM 1985 C CA . ARG A 1 244 ? -5.260 10.270 -4.424 1.00 95.38 244 ARG A CA 1
ATOM 1986 C C . ARG A 1 244 ? -4.669 11.275 -3.436 1.00 95.38 244 ARG A C 1
ATOM 1988 O O . ARG A 1 244 ? -4.909 12.474 -3.584 1.00 95.38 244 ARG A O 1
ATOM 1995 N N . LEU A 1 245 ? -3.969 10.799 -2.406 1.00 94.06 245 LEU A N 1
ATOM 1996 C CA . LEU A 1 245 ? -3.286 11.649 -1.437 1.00 94.06 245 LEU A CA 1
ATOM 1997 C C . LEU A 1 245 ? -2.057 12.297 -2.076 1.00 94.06 245 LEU A C 1
ATOM 1999 O O . LEU A 1 245 ? -1.905 13.504 -1.925 1.00 94.06 245 LEU A O 1
ATOM 2003 N N . ASP A 1 246 ? -1.274 11.531 -2.838 1.00 92.19 246 ASP A N 1
ATOM 2004 C CA . ASP A 1 246 ? -0.115 12.002 -3.606 1.00 92.19 246 ASP A CA 1
ATOM 2005 C C . ASP A 1 246 ? -0.556 13.137 -4.553 1.00 92.19 246 ASP A C 1
ATOM 2007 O O . ASP A 1 246 ? -0.021 14.237 -4.507 1.00 92.19 246 ASP A O 1
ATOM 2011 N N . VAL A 1 247 ? -1.655 12.958 -5.301 1.00 95.12 247 VAL A N 1
ATOM 2012 C CA . VAL A 1 247 ? -2.226 14.026 -6.154 1.00 95.12 247 VAL A CA 1
ATOM 2013 C C . VAL A 1 247 ? -2.613 15.276 -5.360 1.00 95.12 247 VAL A C 1
ATOM 2015 O O . VAL A 1 247 ? -2.462 16.390 -5.856 1.00 95.12 247 VAL A O 1
ATOM 2018 N N . ARG A 1 248 ? -3.144 15.109 -4.143 1.00 93.88 248 ARG A N 1
ATOM 2019 C CA . ARG A 1 248 ? -3.565 16.237 -3.300 1.00 93.88 248 ARG A CA 1
ATOM 2020 C C . ARG A 1 248 ? -2.375 16.984 -2.701 1.00 93.88 248 ARG A C 1
ATOM 2022 O O . ARG A 1 248 ? -2.434 18.199 -2.601 1.00 93.88 248 ARG A O 1
ATOM 2029 N N . LYS A 1 249 ? -1.361 16.264 -2.222 1.00 90.75 249 LYS A N 1
ATOM 2030 C CA . LYS A 1 249 ? -0.237 16.839 -1.472 1.00 90.75 249 LYS A CA 1
ATOM 2031 C C . LYS A 1 249 ? 0.912 17.273 -2.372 1.00 90.75 249 LYS A C 1
ATOM 2033 O O . LYS A 1 249 ? 1.490 18.321 -2.141 1.00 90.75 249 LYS A O 1
ATOM 2038 N N . GLU A 1 250 ? 1.230 16.467 -3.376 1.00 88.00 250 GLU A N 1
ATOM 2039 C CA . GLU A 1 250 ? 2.398 16.646 -4.246 1.00 88.00 250 GLU A CA 1
ATOM 2040 C C . GLU A 1 250 ? 2.026 17.297 -5.586 1.00 88.00 250 GLU A C 1
ATOM 2042 O O . GLU A 1 250 ? 2.884 17.497 -6.439 1.00 88.00 250 GLU A O 1
ATOM 2047 N N . GLY A 1 251 ? 0.737 17.569 -5.830 1.00 85.19 251 GLY A N 1
ATOM 2048 C CA . GLY A 1 251 ? 0.266 18.149 -7.091 1.00 85.19 251 GLY A CA 1
ATOM 2049 C C . GLY A 1 251 ? 0.493 17.250 -8.313 1.00 85.19 251 GLY A C 1
ATOM 2050 O O . GLY A 1 251 ? 0.414 17.715 -9.450 1.00 85.19 251 GLY A O 1
ATOM 2051 N N . THR A 1 252 ? 0.774 15.958 -8.107 1.00 88.62 252 THR A N 1
ATOM 2052 C CA . THR A 1 252 ? 1.092 15.022 -9.189 1.00 88.62 252 THR A CA 1
ATOM 2053 C C . THR A 1 252 ? -0.038 14.951 -10.215 1.00 88.62 252 THR A C 1
ATOM 2055 O O . THR A 1 252 ? -1.224 15.000 -9.876 1.00 88.62 252 THR A O 1
ATOM 2058 N N . ASN A 1 253 ? 0.314 14.743 -11.486 1.00 93.19 253 ASN A N 1
ATOM 2059 C CA . ASN A 1 253 ? -0.673 14.490 -12.529 1.00 93.19 253 ASN A CA 1
ATOM 2060 C C . ASN A 1 253 ? -1.593 13.297 -12.142 1.00 93.19 253 ASN A C 1
ATOM 2062 O O . ASN A 1 253 ? -1.089 12.202 -11.873 1.00 93.19 253 ASN A O 1
ATOM 2066 N N . PRO A 1 254 ? -2.933 13.473 -12.147 1.00 95.94 254 PRO A N 1
ATOM 2067 C CA . PRO A 1 254 ? -3.908 12.437 -11.798 1.00 95.94 254 PRO A CA 1
ATOM 2068 C C . PRO A 1 254 ? -3.716 11.086 -12.494 1.00 95.94 254 PRO A C 1
ATOM 2070 O O . PRO A 1 254 ? -3.754 10.040 -11.845 1.00 95.94 254 PRO A O 1
ATOM 2073 N N . ARG A 1 255 ? -3.498 11.105 -13.813 1.00 93.81 255 ARG A N 1
ATOM 2074 C CA . ARG A 1 255 ? -3.355 9.905 -14.648 1.00 93.81 255 ARG A CA 1
ATOM 2075 C C . ARG A 1 255 ? -2.030 9.198 -14.362 1.00 93.81 255 ARG A C 1
ATOM 2077 O O . ARG A 1 255 ? -1.985 7.969 -14.290 1.00 93.81 255 ARG A O 1
ATOM 2084 N N . LEU A 1 256 ? -0.968 9.974 -14.145 1.00 93.31 256 LEU A N 1
ATOM 2085 C CA . LEU A 1 256 ? 0.340 9.444 -13.771 1.00 93.31 256 LEU A CA 1
ATOM 2086 C C . LEU A 1 256 ? 0.299 8.785 -12.387 1.00 93.31 256 LEU A C 1
ATOM 2088 O O . LEU A 1 256 ? 0.773 7.664 -12.241 1.00 93.31 256 LEU A O 1
ATOM 2092 N N . SER A 1 257 ? -0.308 9.438 -11.389 1.00 94.50 257 SER A N 1
ATOM 2093 C CA . SER A 1 257 ? -0.444 8.875 -10.037 1.00 94.50 257 SER A CA 1
ATOM 2094 C C . SER A 1 257 ? -1.244 7.567 -10.034 1.00 94.50 257 SER A C 1
ATOM 2096 O O . SER A 1 257 ? -0.840 6.593 -9.401 1.00 94.50 257 SER A O 1
ATOM 2098 N N . TYR A 1 258 ? -2.329 7.500 -10.814 1.00 93.50 258 TYR A N 1
ATOM 2099 C CA . TYR A 1 258 ? -3.094 6.266 -11.014 1.00 93.50 258 TYR A CA 1
ATOM 2100 C C . TYR A 1 258 ? -2.236 5.135 -11.607 1.00 93.50 258 TYR A C 1
ATOM 2102 O O . TYR A 1 258 ? -2.229 4.021 -11.086 1.00 93.50 258 TYR A O 1
ATOM 2110 N N . THR A 1 259 ? -1.458 5.434 -12.651 1.00 92.88 259 THR A N 1
ATOM 2111 C CA . THR A 1 259 ? -0.569 4.457 -13.308 1.00 92.88 259 THR A CA 1
ATOM 2112 C C . THR A 1 259 ? 0.533 3.972 -12.363 1.00 92.88 259 THR A C 1
ATOM 2114 O O . THR A 1 259 ? 0.791 2.773 -12.279 1.00 92.88 259 THR A O 1
ATOM 2117 N N . LYS A 1 260 ? 1.124 4.880 -11.573 1.00 91.25 260 LYS A N 1
ATOM 2118 C CA . LYS A 1 260 ? 2.075 4.530 -10.505 1.00 91.25 260 LYS A CA 1
ATOM 2119 C C . LYS A 1 260 ? 1.437 3.615 -9.457 1.00 91.25 260 LYS A C 1
ATOM 2121 O O . LYS A 1 260 ? 2.096 2.705 -8.970 1.00 91.25 260 LYS A O 1
ATOM 2126 N N . GLY A 1 261 ? 0.162 3.821 -9.125 1.00 89.00 261 GLY A N 1
ATOM 2127 C CA . GLY A 1 261 ? -0.600 2.926 -8.249 1.00 89.00 261 GLY A CA 1
ATOM 2128 C C . GLY A 1 261 ? -0.679 1.501 -8.789 1.00 89.00 261 GLY A C 1
ATOM 2129 O O . GLY A 1 261 ? -0.408 0.552 -8.057 1.00 89.00 261 GLY A O 1
ATOM 2130 N N . ILE A 1 262 ? -0.962 1.353 -10.084 1.00 87.00 262 ILE A N 1
ATOM 2131 C CA . ILE A 1 262 ? -0.973 0.047 -10.754 1.00 87.00 262 ILE A CA 1
ATOM 2132 C C . ILE A 1 262 ? 0.402 -0.623 -10.681 1.00 87.00 262 ILE A C 1
ATOM 2134 O O . ILE A 1 262 ? 0.505 -1.762 -10.229 1.00 87.00 262 ILE A O 1
ATOM 2138 N N . GLN A 1 263 ? 1.464 0.108 -11.023 1.00 85.75 263 GLN A N 1
ATOM 2139 C CA . GLN A 1 263 ? 2.841 -0.392 -10.941 1.00 85.75 263 GLN A CA 1
ATOM 2140 C C . GLN A 1 263 ? 3.225 -0.816 -9.515 1.00 85.75 263 GLN A C 1
ATOM 2142 O O . GLN A 1 263 ? 3.844 -1.863 -9.330 1.00 85.75 263 GLN A O 1
ATOM 2147 N N . ARG A 1 264 ? 2.814 -0.047 -8.494 1.00 83.94 264 ARG A N 1
ATOM 2148 C CA . ARG A 1 264 ? 3.037 -0.391 -7.079 1.00 83.94 264 ARG A CA 1
ATOM 2149 C C . ARG A 1 264 ? 2.407 -1.736 -6.715 1.00 83.94 264 ARG A C 1
ATOM 2151 O O . ARG A 1 264 ? 3.015 -2.475 -5.953 1.00 83.94 264 ARG A O 1
ATOM 2158 N N . MET A 1 265 ? 1.225 -2.066 -7.241 1.00 81.62 265 MET A N 1
ATOM 2159 C CA . MET A 1 265 ? 0.592 -3.364 -6.970 1.00 81.62 265 MET A CA 1
ATOM 2160 C C . MET A 1 265 ? 1.223 -4.506 -7.766 1.00 81.62 265 MET A C 1
ATOM 2162 O O . MET A 1 265 ? 1.379 -5.591 -7.217 1.00 81.62 265 MET A O 1
ATOM 2166 N N . MET A 1 266 ? 1.625 -4.267 -9.019 1.00 73.50 266 MET A N 1
ATOM 2167 C CA . MET A 1 266 ? 2.337 -5.260 -9.842 1.00 73.50 266 MET A CA 1
ATOM 2168 C C . MET A 1 266 ? 3.669 -5.695 -9.213 1.00 73.50 266 MET A C 1
ATOM 2170 O O . MET A 1 266 ? 4.109 -6.819 -9.416 1.00 73.50 266 MET A O 1
ATOM 2174 N N . GLY A 1 267 ? 4.296 -4.824 -8.415 1.00 70.06 267 GLY A N 1
ATOM 2175 C CA . GLY A 1 267 ? 5.496 -5.143 -7.636 1.00 70.06 267 GLY A CA 1
ATOM 2176 C C . GLY A 1 267 ? 5.248 -5.976 -6.370 1.00 70.06 267 GLY A C 1
ATOM 2177 O O . GLY A 1 267 ? 6.176 -6.158 -5.581 1.00 70.06 267 GLY A O 1
ATOM 2178 N N . THR A 1 268 ? 4.021 -6.452 -6.134 1.00 73.50 268 THR A N 1
ATOM 2179 C CA . THR A 1 268 ? 3.657 -7.289 -4.979 1.00 73.50 268 THR A CA 1
ATOM 2180 C C . THR A 1 268 ? 3.183 -8.671 -5.427 1.00 73.50 268 THR A C 1
ATOM 2182 O O . THR A 1 268 ? 2.780 -8.843 -6.569 1.00 73.50 268 THR A O 1
ATOM 2185 N N . ASN A 1 269 ? 3.188 -9.663 -4.527 1.00 69.44 269 ASN A N 1
ATOM 2186 C CA . ASN A 1 269 ? 2.636 -10.999 -4.828 1.00 69.44 269 ASN A CA 1
ATOM 2187 C C . ASN A 1 269 ? 1.109 -11.062 -4.687 1.00 69.44 269 ASN A C 1
ATOM 2189 O O . ASN A 1 269 ? 0.526 -12.132 -4.820 1.00 69.44 269 ASN A O 1
ATOM 2193 N N . LEU A 1 270 ? 0.469 -9.937 -4.360 1.00 74.88 270 LEU A N 1
ATOM 2194 C CA . LEU A 1 270 ? -0.975 -9.860 -4.224 1.00 74.88 270 LEU A CA 1
ATOM 2195 C C . LEU A 1 270 ? -1.599 -9.747 -5.611 1.00 74.88 270 LEU A C 1
ATOM 2197 O O . LEU A 1 270 ? -1.189 -8.913 -6.424 1.00 74.88 270 LEU A O 1
ATOM 2201 N N . ASN A 1 271 ? -2.671 -10.497 -5.853 1.00 83.06 271 ASN A N 1
ATOM 2202 C CA . ASN A 1 271 ? -3.515 -10.322 -7.033 1.00 83.06 271 ASN A CA 1
ATOM 2203 C C . ASN A 1 271 ? -4.447 -9.101 -6.870 1.00 83.06 271 ASN A C 1
ATOM 2205 O O . ASN A 1 271 ? -5.655 -9.155 -7.091 1.00 83.06 271 ASN A O 1
ATOM 2209 N N . ALA A 1 272 ? -3.886 -7.973 -6.436 1.00 83.94 272 ALA A N 1
ATOM 2210 C CA . ALA A 1 272 ? -4.621 -6.755 -6.115 1.00 83.94 272 ALA A CA 1
ATOM 2211 C C . ALA A 1 272 ? -4.976 -5.917 -7.350 1.00 83.94 272 ALA A C 1
ATOM 2213 O O . ALA A 1 272 ? -5.891 -5.096 -7.289 1.00 83.94 272 ALA A O 1
ATOM 2214 N N . CYS A 1 273 ? -4.290 -6.132 -8.479 1.00 83.69 273 CYS A N 1
ATOM 2215 C CA . CYS A 1 273 ? -4.548 -5.394 -9.718 1.00 83.69 273 CYS A CA 1
ATOM 2216 C C . CYS A 1 273 ? -5.986 -5.593 -10.218 1.00 83.69 273 CYS A C 1
ATOM 2218 O O . CYS A 1 273 ? -6.605 -4.632 -10.665 1.00 83.69 273 CYS A O 1
ATOM 2220 N N . SER A 1 274 ? -6.537 -6.805 -10.074 1.00 86.44 274 SER A N 1
ATOM 2221 C CA . SER A 1 274 ? -7.926 -7.130 -10.438 1.00 86.44 274 SER A CA 1
ATOM 2222 C C . SER A 1 274 ? -8.968 -6.379 -9.593 1.00 86.44 274 SER A C 1
ATOM 2224 O O . SER A 1 274 ? -10.079 -6.123 -10.051 1.00 86.44 274 SER A O 1
ATOM 2226 N N . TYR A 1 275 ? -8.598 -5.967 -8.377 1.00 89.44 275 TYR A N 1
ATOM 2227 C CA . TYR A 1 275 ? -9.453 -5.222 -7.451 1.00 89.44 275 TYR A CA 1
ATOM 2228 C C . TYR A 1 275 ? -9.247 -3.710 -7.503 1.00 89.44 275 TYR A C 1
ATOM 2230 O O . TYR A 1 275 ? -9.957 -2.959 -6.823 1.00 89.44 275 TYR A O 1
ATOM 2238 N N . PHE A 1 276 ? -8.274 -3.242 -8.281 1.00 89.06 276 PHE A N 1
ATOM 2239 C CA . PHE A 1 276 ? -8.028 -1.822 -8.424 1.00 89.06 276 PHE A CA 1
ATOM 2240 C C . PHE A 1 276 ? -9.099 -1.185 -9.305 1.00 89.06 276 PHE A C 1
ATOM 2242 O O . PHE A 1 276 ? -9.431 -1.713 -10.367 1.00 89.06 276 PHE A O 1
ATOM 2249 N N . PRO A 1 277 ? -9.665 -0.040 -8.898 1.00 89.44 277 PRO A N 1
ATOM 2250 C CA . PRO A 1 277 ? -10.786 0.526 -9.621 1.00 89.44 277 PRO A CA 1
ATOM 2251 C C . PRO A 1 277 ? -10.362 0.990 -11.029 1.00 89.44 277 PRO A C 1
ATOM 2253 O O . PRO A 1 277 ? -9.328 1.656 -11.169 1.00 89.44 277 PRO A O 1
ATOM 2256 N N . PRO A 1 278 ? -11.159 0.721 -12.080 1.00 91.94 278 PRO A N 1
ATOM 2257 C CA . PRO A 1 278 ? -10.868 1.203 -13.428 1.00 91.94 278 PRO A CA 1
ATOM 2258 C C . PRO A 1 278 ? -10.807 2.731 -13.475 1.00 91.94 278 PRO A C 1
ATOM 2260 O O . PRO A 1 278 ? -11.633 3.403 -12.851 1.00 91.94 278 PRO A O 1
ATOM 2263 N N . TRP A 1 279 ? -9.888 3.306 -14.259 1.00 93.50 279 TRP A N 1
ATOM 2264 C CA . TRP A 1 279 ? -9.662 4.760 -14.299 1.00 93.50 279 TRP A CA 1
ATOM 2265 C C . TRP A 1 279 ? -10.943 5.579 -14.470 1.00 93.50 279 TRP A C 1
ATOM 2267 O O . TRP A 1 279 ? -11.143 6.575 -13.776 1.00 93.50 279 TRP A O 1
ATOM 2277 N N . ASN A 1 280 ? -11.832 5.155 -15.367 1.00 93.31 280 ASN A N 1
ATOM 2278 C CA . ASN A 1 280 ? -13.057 5.891 -15.676 1.00 93.31 280 ASN A CA 1
ATOM 2279 C C . ASN A 1 280 ? -13.965 6.071 -14.449 1.00 93.31 280 ASN A C 1
ATOM 2281 O O . ASN A 1 280 ? -14.640 7.095 -14.340 1.00 93.31 280 ASN A O 1
ATOM 2285 N N . THR A 1 281 ? -13.908 5.142 -13.490 1.00 94.62 281 THR A N 1
ATOM 2286 C CA . THR A 1 281 ? -14.675 5.202 -12.237 1.00 94.62 281 THR A CA 1
ATOM 2287 C C . THR A 1 281 ? -14.075 6.180 -11.220 1.00 94.62 281 THR A C 1
ATOM 2289 O O . THR A 1 281 ? -14.804 6.794 -10.441 1.00 94.62 281 THR A O 1
ATOM 2292 N N . VAL A 1 282 ? -12.752 6.387 -11.243 1.00 94.25 282 VAL A N 1
ATOM 2293 C CA . VAL A 1 282 ? -12.033 7.180 -10.228 1.00 94.25 282 VAL A CA 1
ATOM 2294 C C . VAL A 1 282 ? -11.485 8.509 -10.730 1.00 94.25 282 VAL A C 1
ATOM 2296 O O . VAL A 1 282 ? -11.164 9.364 -9.902 1.00 94.25 282 VAL A O 1
ATOM 2299 N N . ARG A 1 283 ? -11.459 8.757 -12.047 1.00 95.31 283 ARG A N 1
ATOM 2300 C CA . ARG A 1 283 ? -10.904 9.982 -12.652 1.00 95.31 283 ARG A CA 1
ATOM 2301 C C . ARG A 1 283 ? -11.405 11.255 -11.968 1.00 95.31 283 ARG A C 1
ATOM 2303 O O . ARG A 1 283 ? -10.611 12.084 -11.530 1.00 95.31 283 ARG A O 1
ATOM 2310 N N . ARG A 1 284 ? -12.726 11.369 -11.765 1.00 95.75 284 ARG A N 1
ATOM 2311 C CA . ARG A 1 284 ? -13.364 12.533 -11.123 1.00 95.75 284 ARG A CA 1
ATOM 2312 C C . ARG A 1 284 ? -12.875 12.727 -9.686 1.00 95.75 284 ARG A C 1
ATOM 2314 O O . ARG A 1 284 ? -12.735 13.854 -9.224 1.00 95.75 284 ARG A O 1
ATOM 2321 N N . ALA A 1 285 ? -12.608 11.648 -8.950 1.00 94.25 285 ALA A N 1
ATOM 2322 C CA . ALA A 1 285 ? -12.078 11.739 -7.592 1.00 94.25 285 ALA A CA 1
ATOM 2323 C C . ALA A 1 285 ? -10.635 12.264 -7.573 1.00 94.25 285 ALA A C 1
ATOM 2325 O O . ALA A 1 285 ? -10.329 13.122 -6.748 1.00 94.25 285 ALA A O 1
ATOM 2326 N N . TYR A 1 286 ? -9.781 11.813 -8.496 1.00 96.06 286 TYR A N 1
ATOM 2327 C CA . TYR A 1 286 ? -8.396 12.280 -8.578 1.00 96.06 286 TYR A CA 1
ATOM 2328 C C . TYR A 1 286 ? -8.323 13.770 -8.936 1.00 96.06 286 TYR A C 1
ATOM 2330 O O . TYR A 1 286 ? -7.656 14.528 -8.238 1.00 96.06 286 TYR A O 1
ATOM 2338 N N . TYR A 1 287 ? -9.064 14.224 -9.952 1.00 94.81 287 TYR A N 1
ATOM 2339 C CA . TYR A 1 287 ? -9.087 15.648 -10.314 1.00 94.81 287 TYR A CA 1
ATOM 2340 C C . TYR A 1 287 ? -9.646 16.534 -9.195 1.00 94.81 287 TYR A C 1
ATOM 2342 O O . TYR A 1 287 ? -9.065 17.577 -8.905 1.00 94.81 287 TYR A O 1
ATOM 2350 N N . ARG A 1 288 ? -10.698 16.097 -8.485 1.00 94.38 288 ARG A N 1
ATOM 2351 C CA . ARG A 1 288 ? -11.180 16.809 -7.286 1.00 94.38 288 ARG A CA 1
ATOM 2352 C C . ARG A 1 288 ? -10.094 16.948 -6.220 1.00 94.38 288 ARG A C 1
ATOM 2354 O O . ARG A 1 288 ? -10.046 17.960 -5.532 1.00 94.38 288 ARG A O 1
ATOM 2361 N N . HIS A 1 289 ? -9.238 15.942 -6.048 1.00 93.69 289 HIS A N 1
ATOM 2362 C CA . HIS A 1 289 ? -8.119 16.030 -5.111 1.00 93.69 289 HIS A CA 1
ATOM 2363 C C . HIS A 1 289 ? -6.999 16.943 -5.600 1.00 93.69 289 HIS A C 1
ATOM 2365 O O . HIS A 1 289 ? -6.426 17.629 -4.761 1.00 93.69 289 HIS A O 1
ATOM 2371 N N . ARG A 1 290 ? -6.761 17.024 -6.914 1.00 94.25 290 ARG A N 1
ATOM 2372 C CA . ARG A 1 290 ? -5.829 17.997 -7.498 1.00 94.25 290 ARG A CA 1
ATOM 2373 C C . ARG A 1 290 ? -6.266 19.429 -7.193 1.00 94.25 290 ARG A C 1
ATOM 2375 O O . ARG A 1 290 ? -5.479 20.189 -6.656 1.00 94.25 290 ARG A O 1
ATOM 2382 N N . ILE A 1 291 ? -7.540 19.745 -7.449 1.00 91.06 291 ILE A N 1
ATOM 2383 C CA . ILE A 1 291 ? -8.137 21.069 -7.190 1.00 91.06 291 ILE A CA 1
ATOM 2384 C C . ILE A 1 291 ? -8.034 21.437 -5.702 1.00 91.06 291 ILE A C 1
ATOM 2386 O O . ILE A 1 291 ? -7.572 22.515 -5.347 1.00 91.06 291 ILE A O 1
ATOM 2390 N N . LYS A 1 292 ? -8.398 20.500 -4.813 1.00 89.06 292 LYS A N 1
ATOM 2391 C CA . LYS A 1 292 ? -8.266 20.694 -3.359 1.00 89.06 292 LYS A CA 1
ATOM 2392 C C . LYS A 1 292 ? -6.818 20.892 -2.903 1.00 89.06 292 LYS A C 1
ATOM 2394 O O . LYS A 1 292 ? -6.607 21.536 -1.886 1.00 89.06 292 LYS A O 1
ATOM 2399 N N . GLY A 1 293 ? -5.857 20.283 -3.595 1.00 84.88 293 GLY A N 1
ATOM 2400 C CA . GLY A 1 293 ? -4.429 20.427 -3.317 1.00 84.88 293 GLY A CA 1
ATOM 2401 C C . GLY A 1 293 ? -3.860 21.763 -3.786 1.00 84.88 293 GLY A C 1
ATOM 2402 O O . GLY A 1 293 ? -3.032 22.346 -3.101 1.00 84.88 293 GLY A O 1
ATOM 2403 N N . SER A 1 294 ? -4.349 22.278 -4.915 1.00 79.31 294 SER A N 1
ATOM 2404 C CA . SER A 1 294 ? -3.900 23.544 -5.500 1.00 79.31 294 SER A CA 1
ATOM 2405 C C . SER A 1 294 ? -4.531 24.790 -4.869 1.00 79.31 294 SER A C 1
ATOM 2407 O O . SER A 1 294 ? -4.334 25.881 -5.389 1.00 79.31 294 SER A O 1
ATOM 2409 N N . GLY A 1 295 ? -5.343 24.648 -3.814 1.00 69.44 295 GLY A N 1
ATOM 2410 C CA . GLY A 1 295 ? -6.026 25.772 -3.160 1.00 69.44 295 GLY A CA 1
ATOM 2411 C C . GLY A 1 295 ? -7.076 26.482 -4.026 1.00 69.44 295 GLY A C 1
ATOM 2412 O O . GLY A 1 295 ? -7.653 27.470 -3.589 1.00 69.44 295 GLY A O 1
ATOM 2413 N N . GLN A 1 296 ? -7.361 25.980 -5.232 1.00 59.16 296 GLN A N 1
ATOM 2414 C CA . GLN A 1 296 ? -8.400 26.536 -6.093 1.00 59.16 296 GLN A CA 1
ATOM 2415 C C . GLN A 1 296 ? -9.751 26.078 -5.543 1.00 59.16 296 GLN A C 1
ATOM 2417 O O . GLN A 1 296 ? -10.074 24.887 -5.556 1.00 59.16 296 GLN A O 1
ATOM 2422 N N . THR A 1 297 ? -10.544 27.006 -5.017 1.00 47.72 297 THR A N 1
ATOM 2423 C CA . THR A 1 297 ? -11.960 26.748 -4.764 1.00 47.72 297 THR A CA 1
ATOM 2424 C C . THR A 1 297 ? -12.617 26.379 -6.097 1.00 47.72 297 THR A C 1
ATOM 2426 O O . THR A 1 297 ? -12.335 27.007 -7.119 1.00 47.72 297 THR A O 1
ATOM 2429 N N . PRO A 1 298 ? -13.449 25.326 -6.151 1.00 46.09 298 PRO A N 1
ATOM 2430 C CA . PRO A 1 298 ? -14.208 25.059 -7.357 1.00 46.09 298 PRO A CA 1
ATOM 2431 C C . PRO A 1 298 ? -15.144 26.249 -7.578 1.00 46.09 298 PRO A C 1
ATOM 2433 O O . PRO A 1 298 ? -16.034 26.482 -6.763 1.00 46.09 298 PRO A O 1
ATOM 2436 N N . SER A 1 299 ? -14.917 27.000 -8.659 1.00 43.84 299 SER A N 1
ATOM 2437 C CA . SER A 1 299 ? -15.897 27.966 -9.150 1.00 43.84 299 SER A CA 1
ATOM 2438 C C . SER A 1 299 ? -17.226 27.224 -9.343 1.00 43.84 299 SER A C 1
ATOM 2440 O O . SER A 1 299 ? -17.204 26.111 -9.897 1.00 43.84 299 SER A O 1
ATOM 2442 N N . PRO A 1 300 ? -18.361 27.753 -8.846 1.00 45.22 300 PRO A N 1
ATOM 2443 C CA . PRO A 1 300 ? -19.656 27.160 -9.127 1.00 45.22 300 PRO A CA 1
ATOM 2444 C C . PRO A 1 300 ? -19.793 27.075 -10.646 1.00 45.22 300 PRO A C 1
ATOM 2446 O O . PRO A 1 300 ? -19.539 28.032 -11.373 1.00 45.22 300 PRO A O 1
ATOM 2449 N N . SER A 1 301 ? -20.086 25.872 -11.130 1.00 41.75 301 SER A N 1
ATOM 2450 C CA . SER A 1 301 ? -20.312 25.641 -12.554 1.00 41.75 301 SER A CA 1
ATOM 2451 C C . SER A 1 301 ? -21.416 26.592 -13.020 1.00 41.75 301 SER A C 1
ATOM 2453 O O . SER A 1 301 ? -22.387 26.742 -12.276 1.00 41.75 301 SER A O 1
ATOM 2455 N N . PRO A 1 302 ? -21.306 27.223 -14.201 1.00 37.50 302 PRO A N 1
ATOM 2456 C CA . PRO A 1 302 ? -22.398 28.028 -14.709 1.00 37.50 302 PRO A CA 1
ATOM 2457 C C . PRO A 1 302 ? -23.599 27.107 -14.907 1.00 37.50 302 PRO A C 1
ATOM 2459 O O . PRO A 1 302 ? -23.545 26.131 -15.658 1.00 37.50 302 PRO A O 1
ATOM 2462 N N . THR A 1 303 ? -24.658 27.397 -14.162 1.00 38.75 303 THR A N 1
ATOM 2463 C CA . THR A 1 303 ? -25.999 26.890 -14.404 1.00 38.75 303 THR A CA 1
ATOM 2464 C C . THR A 1 303 ? -26.370 27.311 -15.819 1.00 38.75 303 THR A C 1
ATOM 2466 O O . THR A 1 303 ? -26.598 28.488 -16.079 1.00 38.75 303 THR A O 1
ATOM 2469 N N . THR A 1 304 ? -26.391 26.376 -16.763 1.00 37.22 304 THR A N 1
ATOM 2470 C CA . THR A 1 304 ? -27.095 26.590 -18.026 1.00 37.22 304 THR A CA 1
ATOM 2471 C C . THR A 1 304 ? -28.579 26.423 -17.735 1.00 37.22 304 THR A C 1
ATOM 2473 O O . THR A 1 304 ? -29.112 25.320 -17.829 1.00 37.22 304 THR A O 1
ATOM 2476 N N . SER A 1 305 ? -29.206 27.510 -17.295 1.00 36.59 305 SER A N 1
ATOM 2477 C CA . SER A 1 305 ? -30.646 27.724 -17.387 1.00 36.59 305 SER A CA 1
ATOM 2478 C C . SER A 1 305 ? -30.883 28.774 -18.467 1.00 36.59 305 SER A C 1
ATOM 2480 O O . SER A 1 305 ? -30.526 29.933 -18.285 1.00 36.59 305 SER A O 1
ATOM 2482 N N . ASP A 1 306 ? -31.411 28.281 -19.583 1.00 36.28 306 ASP A N 1
ATOM 2483 C CA . ASP A 1 306 ? -32.319 28.900 -20.544 1.00 36.28 306 ASP A CA 1
ATOM 2484 C C . ASP A 1 306 ? -32.083 30.335 -21.026 1.00 36.28 306 ASP A C 1
ATOM 2486 O O . ASP A 1 306 ? -32.139 31.325 -20.299 1.00 36.28 306 ASP A O 1
ATOM 2490 N N . SER A 1 307 ? -31.995 30.453 -22.348 1.00 34.56 307 SER A N 1
ATOM 2491 C CA . SER A 1 307 ? -32.484 31.624 -23.064 1.00 34.56 307 SER A CA 1
ATOM 2492 C C . SER A 1 307 ? -33.200 31.154 -24.322 1.00 34.56 307 SER A C 1
ATOM 2494 O O . SER A 1 307 ? -32.671 30.385 -25.122 1.00 34.56 307 SER A O 1
ATOM 2496 N N . GLN A 1 308 ? -34.448 31.593 -24.399 1.00 33.72 308 GLN A N 1
ATOM 2497 C CA . GLN A 1 308 ? -35.460 31.303 -25.395 1.00 33.72 308 GLN A CA 1
ATOM 2498 C C . GLN A 1 308 ? -35.015 31.717 -26.803 1.00 33.72 308 GLN A C 1
ATOM 2500 O O . GLN A 1 308 ? -34.416 32.772 -26.997 1.00 33.72 308 GLN A O 1
ATOM 2505 N N . GLY A 1 309 ? -35.394 30.903 -27.785 1.00 30.39 309 GLY A N 1
ATOM 2506 C CA . GLY A 1 309 ? -35.432 31.252 -29.199 1.00 30.39 309 GLY A CA 1
ATOM 2507 C C . GLY A 1 309 ? -36.746 30.744 -29.775 1.00 30.39 309 GLY A C 1
ATOM 2508 O O . GLY A 1 309 ? -36.864 29.580 -30.138 1.00 30.39 309 GLY A O 1
ATOM 2509 N N . THR A 1 310 ? -37.745 31.617 -29.758 1.00 36.44 310 THR A N 1
ATOM 2510 C CA . THR A 1 310 ? -39.078 31.471 -30.344 1.00 36.44 310 THR A CA 1
ATOM 2511 C C . THR A 1 310 ? -38.988 31.173 -31.841 1.00 36.44 310 THR A C 1
ATOM 2513 O O . THR A 1 310 ? -38.340 31.932 -32.556 1.00 36.44 310 THR A O 1
ATOM 2516 N N . VAL A 1 311 ? -39.692 30.146 -32.330 1.00 38.81 311 VAL A N 1
ATOM 2517 C CA . VAL A 1 311 ? -40.238 30.137 -33.697 1.00 38.81 311 VAL A CA 1
ATOM 2518 C C . VAL A 1 311 ? -41.618 29.482 -33.661 1.00 38.81 311 VAL A C 1
ATOM 2520 O O . VAL A 1 311 ? -41.779 28.362 -33.176 1.00 38.81 311 VAL A O 1
ATOM 2523 N N . ASP A 1 312 ? -42.593 30.246 -34.140 1.00 35.38 312 ASP A N 1
ATOM 2524 C CA . ASP A 1 312 ? -43.992 29.898 -34.362 1.00 35.38 312 ASP A CA 1
ATOM 2525 C C . ASP A 1 312 ? -44.192 28.620 -35.186 1.00 35.38 312 ASP A C 1
ATOM 2527 O O . ASP A 1 312 ? -43.462 28.340 -36.136 1.00 35.38 312 ASP A O 1
ATOM 2531 N N . GLY A 1 313 ? -45.262 27.889 -34.868 1.00 32.25 313 GLY A N 1
ATOM 2532 C CA . GLY A 1 313 ? -45.684 26.704 -35.610 1.00 32.25 313 GLY A CA 1
ATOM 2533 C C . GLY A 1 313 ? -47.007 26.142 -35.104 1.00 32.25 313 GLY A C 1
ATOM 2534 O O . GLY A 1 313 ? -47.074 25.021 -34.614 1.00 32.25 313 GLY A O 1
ATOM 2535 N N . ARG A 1 314 ? -48.063 26.954 -35.184 1.00 35.06 314 ARG A N 1
ATOM 2536 C CA . ARG A 1 314 ? -49.454 26.571 -34.927 1.00 35.06 314 ARG A CA 1
ATOM 2537 C C . ARG A 1 314 ? -49.952 25.669 -36.063 1.00 35.06 314 ARG A C 1
ATOM 2539 O O . ARG A 1 314 ? -50.194 26.179 -37.148 1.00 35.06 314 ARG A O 1
ATOM 2546 N N . VAL A 1 315 ? -50.178 24.381 -35.801 1.00 36.09 315 VAL A N 1
ATOM 2547 C CA . VAL A 1 315 ? -51.208 23.586 -36.496 1.00 36.09 315 VAL A CA 1
ATOM 2548 C C . VAL A 1 315 ? -51.891 22.679 -35.476 1.00 36.09 315 VAL A C 1
ATOM 2550 O O . VAL A 1 315 ? -51.264 21.880 -34.787 1.00 36.09 315 VAL A O 1
ATOM 2553 N N . THR A 1 316 ? -53.197 22.874 -35.379 1.00 38.19 316 THR A N 1
ATOM 2554 C CA . THR A 1 316 ? -54.177 22.095 -34.630 1.00 38.19 316 THR A CA 1
ATOM 2555 C C . THR A 1 316 ? -54.982 21.309 -35.654 1.00 38.19 316 THR A C 1
ATOM 2557 O O . THR A 1 316 ? -55.681 21.932 -36.446 1.00 38.19 316 THR A O 1
ATOM 2560 N N . GLU A 1 317 ? -54.926 19.982 -35.609 1.00 36.72 317 GLU A N 1
ATOM 2561 C CA . GLU A 1 317 ? -55.915 19.091 -36.231 1.00 36.72 317 GLU A CA 1
ATOM 2562 C C . GLU A 1 317 ? -56.385 18.131 -35.131 1.00 36.72 317 GLU A C 1
ATOM 2564 O O . GLU A 1 317 ? -55.589 17.409 -34.539 1.00 36.72 317 GLU A O 1
ATOM 2569 N N . VAL A 1 318 ? -57.544 18.409 -34.532 1.00 39.44 318 VAL A N 1
ATOM 2570 C CA . VAL A 1 318 ? -58.891 17.964 -34.937 1.00 39.44 318 VAL A CA 1
ATOM 2571 C C . VAL A 1 318 ? -59.131 16.511 -34.522 1.00 39.44 318 VAL A C 1
ATOM 2573 O O . VAL A 1 318 ? -58.727 15.547 -35.160 1.00 39.44 318 VAL A O 1
ATOM 2576 N N . ILE A 1 319 ? -59.838 16.412 -33.400 1.00 41.69 319 ILE A N 1
ATOM 2577 C CA . ILE A 1 319 ? -60.502 15.228 -32.870 1.00 41.69 319 ILE A CA 1
ATOM 2578 C C . ILE A 1 319 ? -61.684 14.913 -33.796 1.00 41.69 319 ILE A C 1
ATOM 2580 O O . ILE A 1 319 ? -62.513 15.790 -34.025 1.00 41.69 319 ILE A O 1
ATOM 2584 N N . HIS A 1 320 ? -61.787 13.680 -34.289 1.00 37.94 320 HIS A N 1
ATOM 2585 C CA . HIS A 1 320 ? -63.058 13.072 -34.692 1.00 37.94 320 HIS A CA 1
ATOM 2586 C C . HIS A 1 320 ? -63.167 11.720 -33.986 1.00 37.94 320 HIS A C 1
ATOM 2588 O O . HIS A 1 320 ? -62.510 10.752 -34.358 1.00 37.94 320 HIS A O 1
ATOM 2594 N N . GLY A 1 321 ? -63.970 11.692 -32.926 1.00 33.12 321 GLY A N 1
ATOM 2595 C CA . GLY A 1 321 ? -64.564 10.477 -32.391 1.00 33.12 321 GLY A CA 1
ATOM 2596 C C . GLY A 1 321 ? -66.066 10.599 -32.597 1.00 33.12 321 GLY A C 1
ATOM 2597 O O . GLY A 1 321 ? -66.721 11.327 -31.854 1.00 33.12 321 GLY A O 1
ATOM 2598 N N . GLU A 1 322 ? -66.578 9.952 -33.640 1.00 46.00 322 GLU A N 1
ATOM 2599 C CA . GLU A 1 322 ? -68.007 9.711 -33.811 1.00 46.00 322 GLU A CA 1
ATOM 2600 C C . GLU A 1 322 ? -68.414 8.430 -33.079 1.00 46.00 322 GLU A C 1
ATOM 2602 O O . GLU A 1 322 ? -67.642 7.482 -32.941 1.00 46.00 322 GLU A O 1
ATOM 2607 N N . ASN A 1 323 ? -69.646 8.476 -32.583 1.00 41.28 323 ASN A N 1
ATOM 2608 C CA . ASN A 1 323 ? -70.345 7.458 -31.815 1.00 41.28 323 ASN A CA 1
ATOM 2609 C C . ASN A 1 323 ? -70.599 6.168 -32.608 1.00 41.28 323 ASN A C 1
ATOM 2611 O O . ASN A 1 323 ? -70.868 6.216 -33.809 1.00 41.28 323 ASN A O 1
ATOM 2615 N N . GLY A 1 324 ? -70.647 5.047 -31.883 1.00 36.75 324 GLY A N 1
ATOM 2616 C CA . GLY A 1 324 ? -71.133 3.747 -32.348 1.00 36.75 324 GLY A CA 1
ATOM 2617 C C . GLY A 1 324 ? -70.797 2.644 -31.367 1.00 36.75 324 GLY A C 1
ATOM 2618 O O . GLY A 1 324 ? -69.727 2.031 -31.562 1.00 36.75 324 GLY A O 1
#

Organism: Toxocara canis (NCBI:txid6265)

Sequence (324 aa):
MGKPLVFSRCSDSERAAVEELIEEYHRGDIRSFDVLSVRVHQRIGIHVSKSTIRRIYQRMFGEEQKERCGREKENNERILAELFDQYKRGEKSSWRQMAIRAQEAGISTSKSTLFRRFKKEQDDDRVRSMTIGSIAKTDESEEQNEPFVERISLSRHLRATLLNVYEDGGLRQYSLIRGDISTGRQYYRCTRCAEWKKKRSEGKIAYISVVKGRIVSQSGAHHPSCEPLDENKVFAKAVDRQCRLDVRKEGTNPRLSYTKGIQRMMGTNLNACSYFPPWNTVRRAYYRHRIKGSGQTPSPSPTTSDSQGTVDGRVTEVIHGENG

Foldseek 3Di:
DDDADDPVPDDPVLVVVLVVLLVCVVVVVDPDLVSSQVVSCVPRVHRDDSVRSVVVNCVVCVVVVVVVVVVVVVVLVVQLVVLLVCVVVVVDDDLVVSCVVSVVVVNNDDSVRSVVVSVVVVVVVVVVCVVVCPVDDDDDDPPDPFFFFDAQFADPVGDSFWTWTDDVPATWIWGWDDADPVQRKTKTWTPVQVVVCVPPVDDKIKMFIDHPRTTPDIDIDRGPPDDHDHHLLVLLVRLLSVLLVCCQAVVDDLVVSLVVSLVVPVPDPRPNNVNHDDCVVCVVSSVVSSCNNVVNDPDPDPPPDDDDDDDDDDDDDDDDDDDD

pLDDT: mean 77.73, std 18.8, range [30.39, 97.0]